Protein AF-A0A934VB62-F1 (afdb_monomer)

pLDDT: mean 89.15, std 12.36, range [44.12, 98.69]

Structure (mmCIF, N/CA/C/O backbone):
data_AF-A0A934VB62-F1
#
_entry.id   AF-A0A934VB62-F1
#
loop_
_atom_site.group_PDB
_atom_site.id
_atom_site.type_symbol
_atom_site.label_atom_id
_atom_site.label_alt_id
_atom_site.label_comp_id
_atom_site.label_asym_id
_atom_site.label_entity_id
_atom_site.label_seq_id
_atom_site.pdbx_PDB_ins_code
_atom_site.Cartn_x
_atom_site.Cartn_y
_atom_site.Cartn_z
_atom_site.occupancy
_atom_site.B_iso_or_equiv
_atom_site.auth_seq_id
_atom_site.auth_comp_id
_atom_site.auth_asym_id
_atom_site.auth_atom_id
_atom_site.pdbx_PDB_model_num
ATOM 1 N N . MET A 1 1 ? 1.082 -40.672 -45.161 1.00 52.94 1 MET A N 1
ATOM 2 C CA . MET A 1 1 ? 1.105 -41.421 -43.887 1.00 52.94 1 MET A CA 1
ATOM 3 C C . MET A 1 1 ? 1.053 -40.387 -42.766 1.00 52.94 1 MET A C 1
ATOM 5 O O . MET A 1 1 ? 2.071 -39.796 -42.442 1.00 52.94 1 MET A O 1
ATOM 9 N N . GLN A 1 2 ? -0.153 -40.033 -42.315 1.00 44.12 2 GLN A N 1
ATOM 10 C CA . GLN A 1 2 ? -0.399 -39.004 -41.295 1.00 44.12 2 GLN A CA 1
ATOM 11 C C . GLN A 1 2 ? -0.436 -39.685 -39.923 1.00 44.12 2 GLN A C 1
ATOM 13 O O . GLN A 1 2 ? -1.333 -40.479 -39.657 1.00 44.12 2 GLN A O 1
ATOM 18 N N . LEU A 1 3 ? 0.554 -39.402 -39.077 1.00 47.12 3 LEU A N 1
ATOM 19 C CA . LEU A 1 3 ? 0.586 -39.819 -37.676 1.00 47.12 3 LEU A CA 1
ATOM 20 C C . LEU A 1 3 ? -0.071 -38.722 -36.832 1.00 47.12 3 LEU A C 1
ATOM 22 O O . LEU A 1 3 ? 0.493 -37.645 -36.650 1.00 47.12 3 LEU A O 1
ATOM 26 N N . GLY A 1 4 ? -1.289 -38.992 -36.363 1.00 46.81 4 GLY A N 1
ATOM 27 C CA . GLY A 1 4 ? -1.996 -38.155 -35.399 1.00 46.81 4 GLY A CA 1
ATOM 28 C C . GLY A 1 4 ? -1.460 -38.396 -33.989 1.00 46.81 4 GLY A C 1
ATOM 29 O O . GLY A 1 4 ? -1.562 -39.504 -33.468 1.00 46.81 4 GLY A O 1
ATOM 30 N N . MET A 1 5 ? -0.895 -37.361 -33.371 1.00 54.41 5 MET A N 1
ATOM 31 C CA . MET A 1 5 ? -0.528 -37.357 -31.955 1.00 54.41 5 MET A CA 1
ATOM 32 C C . MET A 1 5 ? -1.741 -36.907 -31.136 1.00 54.41 5 MET A C 1
ATOM 34 O O . MET A 1 5 ? -2.110 -35.734 -31.144 1.00 54.41 5 MET A O 1
ATOM 38 N N . ALA A 1 6 ? -2.376 -37.854 -30.446 1.00 56.12 6 ALA A N 1
ATOM 39 C CA . ALA A 1 6 ? -3.410 -37.581 -29.459 1.00 56.12 6 ALA A CA 1
ATOM 40 C C . ALA A 1 6 ? -2.758 -37.042 -28.173 1.00 56.12 6 ALA A C 1
ATOM 42 O O . ALA A 1 6 ? -2.013 -37.752 -27.498 1.00 56.12 6 ALA A O 1
ATOM 43 N N . GLY A 1 7 ? -3.020 -35.775 -27.847 1.00 54.53 7 GLY A N 1
ATOM 44 C CA . GLY A 1 7 ? -2.577 -35.154 -26.602 1.00 54.53 7 GLY A CA 1
ATOM 45 C C . GLY A 1 7 ? -3.417 -35.634 -25.419 1.00 54.53 7 GLY A C 1
ATOM 46 O O . GLY A 1 7 ? -4.619 -35.384 -25.363 1.00 54.53 7 GLY A O 1
ATOM 47 N N . LEU A 1 8 ? -2.780 -36.309 -24.462 1.00 57.59 8 LEU A N 1
ATOM 48 C CA . LEU A 1 8 ? -3.368 -36.641 -23.166 1.00 57.59 8 LEU A CA 1
ATOM 49 C C . LEU A 1 8 ? -3.516 -35.358 -22.336 1.00 57.59 8 LEU A C 1
ATOM 51 O O . LEU A 1 8 ? -2.541 -34.831 -21.800 1.00 57.59 8 LEU A O 1
ATOM 55 N N . ALA A 1 9 ? -4.744 -34.852 -22.228 1.00 56.50 9 ALA A N 1
ATOM 56 C CA . ALA A 1 9 ? -5.093 -33.785 -21.299 1.00 56.50 9 ALA A CA 1
ATOM 57 C C . ALA A 1 9 ? -5.035 -34.327 -19.859 1.00 56.50 9 ALA A C 1
ATOM 59 O O . ALA A 1 9 ? -5.949 -35.004 -19.393 1.00 56.50 9 ALA A O 1
ATOM 60 N N . GLY A 1 10 ? -3.934 -34.064 -19.154 1.00 56.56 10 GLY A N 1
ATOM 61 C CA . GLY A 1 10 ? -3.808 -34.387 -17.736 1.00 56.56 10 GLY A CA 1
ATOM 62 C C . GLY A 1 10 ? -4.660 -33.444 -16.885 1.00 56.56 10 GLY A C 1
ATOM 63 O O . GLY A 1 10 ? -4.319 -32.272 -16.733 1.00 56.56 10 GLY A O 1
ATOM 64 N N . CYS A 1 11 ? -5.745 -33.950 -16.296 1.00 58.81 11 CYS A N 1
ATOM 65 C CA . CYS A 1 11 ? -6.481 -33.252 -15.243 1.00 58.81 11 CYS A CA 1
ATOM 66 C C . CYS A 1 11 ? -5.578 -33.080 -14.011 1.00 58.81 11 CYS A C 1
ATOM 68 O O . CYS A 1 11 ? -5.421 -34.000 -13.210 1.00 58.81 11 CYS A O 1
ATOM 70 N N . ARG A 1 12 ? -4.980 -31.896 -13.838 1.00 63.19 12 ARG A N 1
ATOM 71 C CA . ARG A 1 12 ? -4.352 -31.506 -12.569 1.00 63.19 12 ARG A CA 1
ATOM 72 C C . ARG A 1 12 ? -5.457 -31.190 -11.561 1.00 63.19 12 ARG A C 1
ATOM 74 O O . ARG A 1 12 ? -6.117 -30.162 -11.669 1.00 63.19 12 ARG A O 1
ATOM 81 N N . THR A 1 13 ? -5.666 -32.067 -10.584 1.00 62.97 13 THR A N 1
ATOM 82 C CA . THR A 1 13 ? -6.478 -31.766 -9.399 1.00 62.97 13 THR A CA 1
ATOM 83 C C . THR A 1 13 ? -5.826 -30.623 -8.626 1.00 62.97 13 THR A C 1
ATOM 85 O O . THR A 1 13 ? -4.696 -30.764 -8.157 1.00 62.97 13 THR A O 1
ATOM 88 N N . ALA A 1 14 ? -6.520 -29.490 -8.512 1.00 69.69 14 ALA A N 1
ATOM 89 C CA . ALA A 1 14 ? -6.071 -28.364 -7.703 1.00 69.69 14 ALA A CA 1
ATOM 90 C C . ALA A 1 14 ? -5.932 -28.811 -6.239 1.00 69.69 14 ALA A C 1
ATOM 92 O O . ALA A 1 14 ? -6.895 -29.275 -5.627 1.00 69.69 14 ALA A O 1
ATOM 93 N N . VAL A 1 15 ? -4.724 -28.703 -5.684 1.00 73.94 15 VAL A N 1
ATOM 94 C CA . VAL A 1 15 ? -4.480 -28.980 -4.266 1.00 73.94 15 VAL A CA 1
ATOM 95 C C . VAL A 1 15 ? -5.184 -27.893 -3.462 1.00 73.94 15 VAL A C 1
ATOM 97 O O . VAL A 1 15 ? -4.871 -26.712 -3.604 1.00 73.94 15 VAL A O 1
ATOM 100 N N . LYS A 1 16 ? -6.160 -28.280 -2.636 1.00 79.94 16 LYS A N 1
ATOM 101 C CA . LYS A 1 16 ? -6.853 -27.350 -1.741 1.00 79.94 16 LYS A CA 1
ATOM 102 C C . LYS A 1 16 ? -5.846 -26.843 -0.709 1.00 79.94 16 LYS A C 1
ATOM 104 O O . LYS A 1 16 ? -5.399 -27.609 0.141 1.00 79.94 16 LYS A O 1
ATOM 109 N N . GLN A 1 17 ? -5.465 -25.576 -0.812 1.00 85.12 17 GLN A N 1
ATOM 110 C CA . GLN A 1 17 ? -4.548 -24.951 0.133 1.00 85.12 17 GLN A CA 1
ATOM 111 C C . GLN A 1 17 ? -5.235 -24.830 1.500 1.00 85.12 17 GLN A C 1
ATOM 113 O O . GLN A 1 17 ? -6.353 -24.325 1.597 1.00 85.12 17 GLN A O 1
ATOM 118 N N . SER A 1 18 ? -4.591 -25.333 2.554 1.00 94.50 18 SER A N 1
ATOM 119 C CA . SER A 1 18 ? -5.099 -25.217 3.924 1.00 94.50 18 SER A CA 1
ATOM 120 C C . SER A 1 18 ? -5.055 -23.763 4.397 1.00 94.50 18 SER A C 1
ATOM 122 O O . SER A 1 18 ? -4.068 -23.059 4.164 1.00 94.50 18 SER A O 1
ATOM 124 N N . SER A 1 19 ? -6.089 -23.332 5.118 1.00 97.06 19 SER A N 1
ATOM 125 C CA . SER A 1 19 ? -6.222 -21.969 5.640 1.00 97.06 19 SER A CA 1
ATOM 126 C C . SER A 1 19 ? -6.522 -21.949 7.142 1.00 97.06 19 SER A C 1
ATOM 128 O O . SER A 1 19 ? -7.055 -22.914 7.689 1.00 97.06 19 SER A O 1
ATOM 130 N N . THR A 1 20 ? -6.197 -20.844 7.810 1.00 97.94 20 THR A N 1
ATOM 131 C CA . THR A 1 20 ? -6.516 -20.594 9.222 1.00 97.94 20 THR A CA 1
ATOM 132 C C . THR A 1 20 ? -7.000 -19.162 9.428 1.00 97.94 20 THR A C 1
ATOM 134 O O . THR A 1 20 ? -6.717 -18.290 8.611 1.00 97.94 20 THR A O 1
ATOM 137 N N . VAL A 1 21 ? -7.724 -18.913 10.518 1.00 98.38 21 VAL A N 1
ATOM 138 C CA . VAL A 1 21 ? -8.255 -17.588 10.859 1.00 98.38 21 VAL A CA 1
ATOM 139 C C . VAL A 1 21 ? -7.360 -16.925 11.901 1.00 98.38 21 VAL A C 1
ATOM 141 O O . VAL A 1 21 ? -7.193 -17.451 13.000 1.00 98.38 21 VAL A O 1
ATOM 144 N N . LEU A 1 22 ? -6.839 -15.745 11.578 1.00 98.31 22 LEU A N 1
ATOM 145 C CA . LEU A 1 22 ? -6.173 -14.849 12.521 1.00 98.31 22 LEU A CA 1
ATOM 146 C C . LEU A 1 22 ? -7.171 -13.815 13.048 1.00 98.31 22 LEU A C 1
ATOM 148 O O . LEU A 1 22 ? -8.084 -13.404 12.330 1.00 98.31 22 LEU A O 1
ATOM 152 N N . ARG A 1 23 ? -7.011 -13.400 14.309 1.00 98.06 23 ARG A N 1
ATOM 153 C CA . ARG A 1 23 ? -7.900 -12.441 14.983 1.00 98.06 23 ARG A CA 1
ATOM 154 C C . ARG A 1 23 ? -7.105 -11.314 15.617 1.00 98.06 23 ARG A C 1
ATOM 156 O O . ARG A 1 23 ? -6.172 -11.589 16.362 1.00 98.06 23 ARG A O 1
ATOM 163 N N . ALA A 1 24 ? -7.528 -10.079 15.384 1.00 96.56 24 ALA A N 1
ATOM 164 C CA . ALA A 1 24 ? -6.955 -8.882 15.986 1.00 96.56 24 ALA A CA 1
ATOM 165 C C . ALA A 1 24 ? -8.095 -8.051 16.583 1.00 96.56 24 ALA A C 1
ATOM 167 O O . ALA A 1 24 ? -8.832 -7.398 15.855 1.00 96.56 24 ALA A O 1
ATOM 168 N N . GLY A 1 25 ? -8.322 -8.151 17.894 1.00 94.81 25 GLY A N 1
ATOM 169 C CA . GLY A 1 25 ? -9.490 -7.539 18.535 1.00 94.81 25 GLY A CA 1
ATOM 170 C C . GLY A 1 25 ? -10.814 -7.964 17.866 1.00 94.81 25 GLY A C 1
ATOM 171 O O . GLY A 1 25 ? -11.087 -9.166 17.784 1.00 94.81 25 GLY A O 1
ATOM 172 N N . PRO A 1 26 ? -11.636 -7.017 17.372 1.00 95.69 26 PRO A N 1
ATOM 173 C CA . PRO A 1 26 ? -12.917 -7.314 16.735 1.00 95.69 26 PRO A CA 1
ATOM 174 C C . PRO A 1 26 ? -12.779 -7.723 15.253 1.00 95.69 26 PRO A C 1
ATOM 176 O O . PRO A 1 26 ? -13.789 -7.983 14.594 1.00 95.69 26 PRO A O 1
ATOM 179 N N . PHE A 1 27 ? -11.548 -7.794 14.737 1.00 97.56 27 PHE A N 1
ATOM 180 C CA . PHE A 1 27 ? -11.224 -8.089 13.345 1.00 97.56 27 PHE A CA 1
ATOM 181 C C . PHE A 1 27 ? -10.792 -9.546 13.159 1.00 97.56 27 PHE A C 1
ATOM 183 O O . PHE A 1 27 ? -10.189 -10.155 14.051 1.00 97.56 27 PHE A O 1
ATOM 190 N N . ALA A 1 28 ? -11.065 -10.113 11.985 1.00 98.31 28 ALA A N 1
ATOM 191 C CA . ALA A 1 28 ? -10.560 -11.430 11.605 1.00 98.31 28 ALA A CA 1
ATOM 192 C C . ALA A 1 28 ? -10.183 -11.496 10.121 1.00 98.31 28 ALA A C 1
ATOM 194 O O . ALA A 1 28 ? -10.762 -10.788 9.303 1.00 98.31 28 ALA A O 1
ATOM 195 N N . VAL A 1 29 ? -9.235 -12.369 9.782 1.00 98.56 29 VAL A N 1
ATOM 196 C CA . VAL A 1 29 ? -8.802 -12.634 8.403 1.00 98.56 29 VAL A CA 1
ATOM 197 C C . VAL A 1 29 ? -8.431 -14.103 8.242 1.00 98.56 29 VAL A C 1
ATOM 199 O O . VAL A 1 29 ? -7.839 -14.698 9.144 1.00 98.56 29 VAL A O 1
ATOM 202 N N . THR A 1 30 ? -8.774 -14.702 7.106 1.00 98.56 30 THR A N 1
ATOM 203 C CA . THR A 1 30 ? -8.355 -16.060 6.749 1.00 98.56 30 THR A CA 1
ATOM 204 C C . THR A 1 30 ? -7.076 -16.004 5.921 1.00 98.56 30 THR A C 1
ATOM 206 O O . THR A 1 30 ? -7.040 -15.375 4.869 1.00 98.56 30 THR A O 1
ATOM 209 N N . VAL A 1 31 ? -6.029 -16.689 6.375 1.00 98.25 31 VAL A N 1
ATOM 210 C CA . VAL A 1 31 ? -4.711 -16.726 5.723 1.00 98.25 31 VAL A CA 1
ATOM 211 C C . VAL A 1 31 ? -4.292 -18.166 5.412 1.00 98.25 31 VAL A C 1
ATOM 213 O O . VAL A 1 31 ? -4.756 -19.097 6.081 1.00 98.25 31 VAL A O 1
ATOM 216 N N . PRO A 1 32 ? -3.393 -18.394 4.438 1.00 97.62 32 PRO A N 1
ATOM 217 C CA . PRO A 1 32 ? -2.716 -19.677 4.278 1.00 97.62 32 PRO A CA 1
ATOM 218 C C . PRO A 1 32 ? -2.065 -20.153 5.581 1.00 97.62 32 PRO A C 1
ATOM 220 O O . PRO A 1 32 ? -1.427 -19.371 6.286 1.00 97.62 32 PRO A O 1
ATOM 223 N N . VAL A 1 33 ? -2.176 -21.450 5.888 1.00 97.06 33 VAL A N 1
ATOM 224 C CA . VAL A 1 33 ? -1.601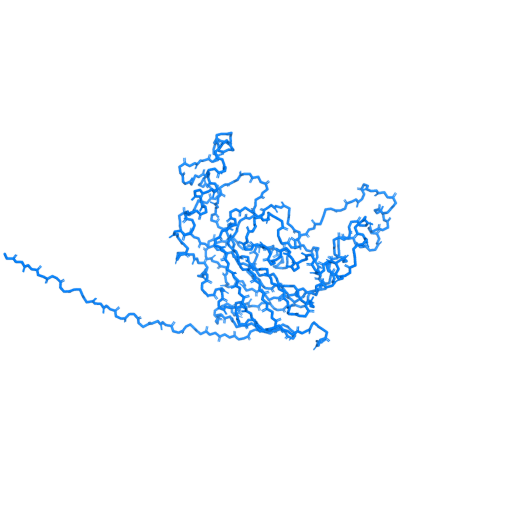 -22.022 7.123 1.00 97.06 33 VAL A CA 1
ATOM 225 C C . VAL A 1 33 ? -0.104 -21.736 7.241 1.00 97.06 33 VAL A C 1
ATOM 227 O O . VAL A 1 33 ? 0.361 -21.399 8.327 1.00 97.06 33 VAL A O 1
ATOM 230 N N . ASP A 1 34 ? 0.647 -21.795 6.142 1.00 96.00 34 ASP A N 1
ATOM 231 C CA . ASP A 1 34 ? 2.087 -21.522 6.172 1.00 96.00 34 ASP A CA 1
ATOM 232 C C . ASP A 1 34 ? 2.408 -20.063 6.543 1.00 96.00 34 ASP A C 1
ATOM 234 O O . ASP A 1 34 ? 3.422 -19.817 7.187 1.00 96.00 34 ASP A O 1
ATOM 238 N N . TRP A 1 35 ? 1.524 -19.107 6.233 1.00 96.62 35 TRP A N 1
ATOM 239 C CA . TRP A 1 35 ? 1.707 -17.695 6.601 1.00 96.62 35 TRP A CA 1
ATOM 240 C C . TRP A 1 35 ? 1.395 -17.417 8.072 1.00 96.62 35 TRP A C 1
ATOM 242 O O . TRP A 1 35 ? 1.928 -16.476 8.652 1.00 96.62 35 TRP A O 1
ATOM 252 N N . SER A 1 36 ? 0.546 -18.244 8.686 1.00 96.69 36 SER A N 1
ATOM 253 C CA . SER A 1 36 ? 0.131 -18.074 10.081 1.00 96.69 36 SER A CA 1
ATOM 254 C C . SER A 1 36 ? 1.164 -18.497 11.124 1.00 96.69 36 SER A C 1
ATOM 256 O O . SER A 1 36 ? 1.048 -18.075 12.271 1.00 96.69 36 SER A O 1
ATOM 258 N N . ARG A 1 37 ? 2.147 -19.331 10.755 1.00 94.06 37 ARG A N 1
ATOM 259 C CA . ARG A 1 37 ? 3.068 -19.963 11.720 1.00 94.06 37 ARG A CA 1
ATOM 260 C C . ARG A 1 37 ? 3.863 -18.945 12.532 1.00 94.06 37 ARG A C 1
ATOM 262 O O . ARG A 1 37 ? 4.003 -19.117 13.736 1.00 94.06 37 ARG A O 1
ATOM 269 N N . ASP A 1 38 ? 4.285 -17.875 11.866 1.00 92.94 38 ASP A N 1
ATOM 270 C CA . ASP A 1 38 ? 5.088 -16.798 12.446 1.00 92.94 38 ASP A CA 1
ATOM 271 C C . ASP A 1 38 ? 4.325 -15.464 12.446 1.00 92.94 38 ASP A C 1
ATOM 273 O O . ASP A 1 38 ? 4.929 -14.389 12.437 1.00 92.94 38 ASP A O 1
ATOM 277 N N . ALA A 1 39 ? 2.988 -15.518 12.386 1.00 95.56 39 ALA A N 1
ATOM 278 C CA . ALA A 1 39 ? 2.170 -14.317 12.352 1.00 95.56 39 ALA A CA 1
ATOM 279 C C . ALA A 1 39 ? 2.258 -13.558 13.681 1.00 95.56 39 ALA A C 1
ATOM 281 O O . ALA A 1 39 ? 2.146 -14.140 14.761 1.00 95.56 39 ALA A O 1
ATOM 282 N N . ILE A 1 40 ? 2.406 -12.237 13.597 1.00 95.19 40 ILE A N 1
ATOM 283 C CA . ILE A 1 40 ? 2.460 -11.349 14.762 1.00 95.19 40 ILE A CA 1
ATOM 284 C C . ILE A 1 40 ? 1.205 -10.492 14.752 1.00 95.19 40 ILE A C 1
ATOM 286 O O . ILE A 1 40 ? 0.922 -9.811 13.767 1.00 95.19 40 ILE A O 1
ATOM 290 N N . ILE A 1 41 ? 0.469 -10.509 15.860 1.00 95.81 41 ILE A N 1
ATOM 291 C CA . ILE A 1 41 ? -0.741 -9.711 16.034 1.00 95.81 41 ILE A CA 1
ATOM 292 C C . ILE A 1 41 ? -0.530 -8.762 17.205 1.00 95.81 41 ILE A C 1
ATOM 294 O O . ILE A 1 41 ? -0.231 -9.203 18.313 1.00 95.81 41 ILE A O 1
ATOM 298 N N . ALA A 1 42 ? -0.686 -7.463 16.963 1.00 94.75 42 ALA A N 1
ATOM 299 C CA . ALA A 1 42 ? -0.459 -6.440 17.977 1.00 94.75 42 ALA A CA 1
ATOM 300 C C . ALA A 1 42 ? -1.456 -5.286 17.847 1.00 94.75 42 ALA A C 1
ATOM 302 O O . ALA A 1 42 ? -1.838 -4.909 16.740 1.00 94.75 42 ALA A O 1
ATOM 303 N N . LYS A 1 43 ? -1.842 -4.701 18.985 1.00 95.00 43 LYS A N 1
ATOM 304 C CA . LYS A 1 43 ? -2.503 -3.394 19.040 1.00 95.00 43 LYS A CA 1
ATOM 305 C C . LYS A 1 43 ? -1.419 -2.342 19.231 1.00 95.00 43 LYS A C 1
ATOM 307 O O . LYS A 1 43 ? -0.700 -2.385 20.226 1.00 95.00 43 LYS A O 1
ATOM 312 N N . ILE A 1 44 ? -1.292 -1.436 18.277 1.00 94.25 44 ILE A N 1
ATOM 313 C CA . ILE A 1 44 ? -0.290 -0.378 18.266 1.00 94.25 44 ILE A CA 1
ATOM 314 C C . ILE A 1 44 ? -0.987 0.933 18.652 1.00 94.25 44 ILE A C 1
ATOM 316 O O . ILE A 1 44 ? -2.052 1.232 18.098 1.00 94.25 44 ILE A O 1
ATOM 320 N N . PRO A 1 45 ? -0.458 1.692 19.627 1.00 93.69 45 PRO A N 1
ATOM 321 C CA . PRO A 1 45 ? -1.021 2.987 19.985 1.00 93.69 45 PRO A CA 1
ATOM 322 C C . PRO A 1 45 ? -0.851 3.994 18.842 1.00 93.69 45 PRO A C 1
ATOM 324 O O . PRO A 1 45 ? -0.043 3.799 17.935 1.00 93.69 45 PRO A O 1
ATOM 327 N N . ILE A 1 46 ? -1.612 5.085 18.909 1.00 92.25 46 ILE A N 1
ATOM 328 C CA . ILE A 1 46 ? -1.398 6.242 18.042 1.00 92.25 46 ILE A CA 1
ATOM 329 C C . ILE A 1 46 ? 0.035 6.756 18.194 1.00 92.25 46 ILE A C 1
ATOM 331 O O . ILE A 1 46 ? 0.563 6.828 19.306 1.00 92.25 46 ILE A O 1
ATOM 335 N N . ASN A 1 47 ? 0.642 7.134 17.075 1.00 91.75 47 ASN A N 1
ATOM 336 C CA . ASN A 1 47 ? 1.958 7.751 17.048 1.00 91.75 47 ASN A CA 1
ATOM 337 C C . ASN A 1 47 ? 1.872 9.055 16.240 1.00 91.75 47 ASN A C 1
ATOM 339 O O . ASN A 1 47 ? 1.900 9.008 15.010 1.00 91.75 47 ASN A O 1
ATOM 343 N N . PR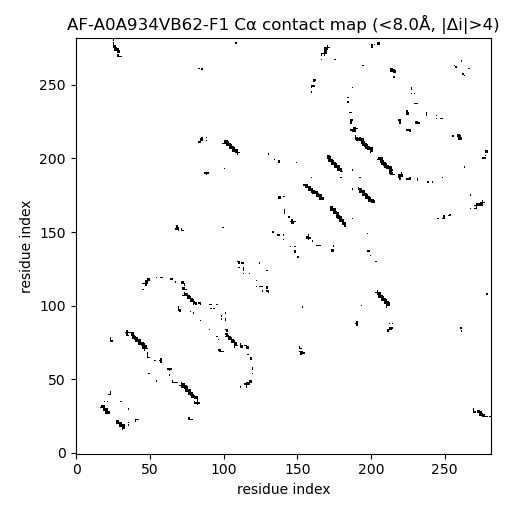O A 1 48 ? 1.654 10.209 16.893 1.00 89.88 48 PRO A N 1
ATOM 344 C CA . PRO A 1 48 ? 1.504 11.486 16.203 1.00 89.88 48 PRO A CA 1
ATOM 345 C C . PRO A 1 48 ? 2.846 12.043 15.709 1.00 89.88 48 PRO A C 1
ATOM 347 O O . PRO A 1 48 ? 3.899 11.724 16.258 1.00 89.88 48 PRO A O 1
ATOM 350 N N . LEU A 1 49 ? 2.801 12.916 14.696 1.00 88.25 49 LEU A N 1
ATOM 351 C CA . LEU A 1 49 ? 3.975 13.627 14.173 1.00 88.25 49 LEU A CA 1
ATOM 352 C C . LEU A 1 49 ? 4.713 14.426 15.255 1.00 88.25 49 LEU A C 1
ATOM 354 O O . LEU A 1 49 ? 5.938 14.376 15.356 1.00 88.25 49 LEU A O 1
ATOM 358 N N . HIS A 1 50 ? 3.958 15.153 16.074 1.00 85.00 50 HIS A N 1
ATOM 359 C CA . HIS A 1 50 ? 4.492 15.933 17.178 1.00 85.00 50 HIS A CA 1
ATOM 360 C C . HIS A 1 50 ? 4.059 15.321 18.511 1.00 85.00 50 HIS A C 1
ATOM 362 O O . HIS A 1 50 ? 2.879 15.042 18.730 1.00 85.00 50 HIS A O 1
ATOM 368 N N . THR A 1 51 ? 5.005 15.172 19.443 1.00 84.69 51 THR A N 1
ATOM 369 C CA . THR A 1 51 ? 4.649 15.078 20.866 1.00 84.69 51 THR A CA 1
ATOM 370 C C . THR A 1 51 ? 4.055 16.417 21.324 1.00 84.69 51 THR A C 1
ATOM 372 O O . THR A 1 51 ? 4.303 17.435 20.670 1.00 84.69 51 THR A O 1
ATOM 375 N N . PRO A 1 52 ? 3.320 16.478 22.451 1.00 84.06 52 PRO A N 1
ATOM 376 C CA . PRO A 1 52 ? 2.816 17.747 22.982 1.00 84.06 52 PRO A CA 1
ATOM 377 C C . PRO A 1 52 ? 3.906 18.821 23.156 1.00 84.06 52 PRO A C 1
ATOM 379 O O . PRO A 1 52 ? 3.669 20.003 22.917 1.00 84.06 52 PRO A O 1
ATOM 382 N N . GLU A 1 53 ? 5.119 18.415 23.529 1.00 85.81 53 GLU A N 1
ATOM 383 C CA . GLU A 1 53 ? 6.270 19.304 23.699 1.00 85.81 53 GLU A CA 1
ATOM 384 C C . GLU A 1 53 ? 6.799 19.808 22.351 1.00 85.81 53 GLU A C 1
ATOM 386 O O . GLU A 1 53 ? 6.980 21.013 22.174 1.00 85.81 53 GLU A O 1
ATOM 391 N N . ASN A 1 54 ? 6.999 18.906 21.382 1.00 86.44 54 ASN A N 1
ATOM 392 C CA . ASN A 1 54 ? 7.444 19.272 20.033 1.00 86.44 54 ASN A CA 1
ATOM 393 C C . ASN A 1 54 ? 6.409 20.137 19.309 1.00 86.44 54 ASN A C 1
ATOM 395 O O . ASN A 1 54 ? 6.773 20.988 18.501 1.00 86.44 54 ASN A O 1
ATOM 399 N N . TRP A 1 55 ? 5.128 19.925 19.605 1.00 85.62 55 TRP A N 1
ATOM 400 C CA . TRP A 1 55 ? 4.030 20.715 19.074 1.00 85.62 55 TRP A CA 1
ATOM 401 C C . TRP A 1 55 ? 4.129 22.169 19.538 1.00 85.62 55 TRP A C 1
ATOM 403 O O . TRP A 1 55 ? 4.120 23.091 18.724 1.00 85.62 55 TRP A O 1
ATOM 413 N N . LYS A 1 56 ? 4.347 22.380 20.840 1.00 85.31 56 LYS A N 1
ATOM 414 C CA . LYS A 1 56 ? 4.563 23.717 21.398 1.00 85.31 56 LYS A CA 1
ATOM 415 C C . LYS A 1 56 ? 5.788 24.411 20.788 1.00 85.31 56 LYS A C 1
ATOM 417 O O . LYS A 1 56 ? 5.706 25.585 20.440 1.00 85.31 56 LYS A O 1
ATOM 422 N N . LEU A 1 57 ? 6.901 23.690 20.622 1.00 87.50 57 LEU A N 1
ATOM 423 C CA . LEU A 1 57 ? 8.105 24.240 19.983 1.00 87.50 57 LEU A CA 1
ATOM 424 C C . LEU A 1 57 ? 7.835 24.680 18.540 1.00 87.50 57 LEU A C 1
ATOM 426 O O . LEU A 1 57 ? 8.266 25.761 18.147 1.00 87.50 57 LEU A O 1
ATOM 430 N N . TYR A 1 58 ? 7.093 23.880 17.771 1.00 86.12 58 TYR A N 1
ATOM 431 C CA . TYR A 1 58 ? 6.693 24.242 16.413 1.00 86.12 58 TYR A CA 1
ATOM 432 C C . TYR A 1 58 ? 5.824 25.506 16.377 1.00 86.12 58 TYR A C 1
ATOM 434 O O . TYR A 1 58 ? 6.071 26.393 15.562 1.00 86.12 58 TYR A O 1
ATOM 442 N N . GLN A 1 59 ? 4.843 25.624 17.280 1.00 84.31 59 GLN A N 1
ATOM 443 C CA . GLN A 1 59 ? 3.981 26.811 17.369 1.00 84.31 59 GLN A CA 1
ATOM 444 C C . GLN A 1 59 ? 4.771 28.094 17.666 1.00 84.31 59 GLN A C 1
ATOM 446 O O . GLN A 1 59 ? 4.384 29.177 17.232 1.00 84.31 59 GLN A O 1
ATOM 451 N N . GLU A 1 60 ? 5.870 27.981 18.412 1.00 89.94 60 GLU A N 1
ATOM 452 C CA . GLU A 1 60 ? 6.753 29.102 18.739 1.00 89.94 60 GLU A CA 1
ATOM 453 C C . GLU A 1 60 ? 7.770 29.394 17.618 1.00 89.94 60 GLU A C 1
ATOM 455 O O . GLU A 1 60 ? 8.176 30.545 17.443 1.00 89.94 60 GLU A O 1
ATOM 460 N N . ASN A 1 61 ? 8.184 28.377 16.852 1.00 88.06 61 ASN A N 1
ATOM 461 C CA . ASN A 1 61 ? 9.125 28.507 15.741 1.00 88.06 61 ASN A CA 1
ATOM 462 C C . ASN A 1 61 ? 8.948 27.388 14.695 1.00 88.06 61 ASN A C 1
ATOM 464 O O . ASN A 1 61 ? 9.286 26.226 14.929 1.00 88.06 61 ASN A O 1
ATOM 468 N N . GLU A 1 62 ? 8.540 27.770 13.482 1.00 86.38 62 GLU A N 1
ATOM 469 C CA . GLU A 1 62 ? 8.307 26.846 12.362 1.00 86.38 62 GLU A CA 1
ATOM 470 C C . GLU A 1 62 ? 9.558 26.064 11.920 1.00 86.38 62 GLU A C 1
ATOM 472 O O . GLU A 1 62 ? 9.441 25.049 11.240 1.00 86.38 62 GLU A O 1
ATOM 477 N N . GLN A 1 63 ? 10.767 26.475 12.323 1.00 87.75 63 GLN A N 1
ATOM 478 C CA . GLN A 1 63 ? 11.995 25.710 12.068 1.00 87.75 63 GLN A CA 1
ATOM 479 C C . GLN A 1 63 ? 12.015 24.343 12.770 1.00 87.75 63 GLN A C 1
ATOM 481 O O . GLN A 1 63 ? 12.809 23.485 12.389 1.00 87.75 63 GLN A O 1
ATOM 486 N N . TYR A 1 64 ? 11.146 24.117 13.762 1.00 83.75 64 TYR A N 1
ATOM 487 C CA . TYR A 1 64 ? 10.944 22.810 14.396 1.00 83.75 64 TYR A CA 1
ATOM 488 C C . TYR A 1 64 ? 9.931 21.924 13.651 1.00 83.75 64 TYR A C 1
ATOM 490 O O . TYR A 1 64 ? 9.452 20.936 14.210 1.00 83.75 64 TYR A O 1
ATOM 498 N N . ALA A 1 65 ? 9.587 22.261 12.402 1.00 83.88 65 ALA A N 1
ATOM 499 C CA . ALA A 1 65 ? 8.777 21.407 11.543 1.00 83.88 65 ALA A CA 1
ATOM 500 C C . ALA A 1 65 ? 9.409 20.015 11.427 1.00 83.88 65 ALA A C 1
ATOM 502 O O . ALA A 1 65 ? 10.563 19.869 11.016 1.00 83.88 65 ALA A O 1
ATOM 503 N N . LEU A 1 66 ? 8.636 18.990 11.780 1.00 82.88 66 LEU A N 1
ATOM 504 C CA . LEU A 1 66 ? 9.048 17.605 11.618 1.00 82.88 66 LEU A CA 1
ATOM 505 C C . LEU A 1 66 ? 8.491 17.071 10.306 1.00 82.88 66 LEU A C 1
ATOM 507 O O . LEU A 1 66 ? 7.335 17.302 9.955 1.00 82.88 66 LEU A O 1
ATOM 511 N N . LYS A 1 67 ? 9.324 16.324 9.586 1.00 83.38 67 LYS A N 1
ATOM 512 C CA . LYS A 1 67 ? 8.861 15.515 8.465 1.00 83.38 67 LYS A CA 1
ATOM 513 C C . LYS A 1 67 ? 8.222 14.249 9.040 1.00 83.38 67 LYS A C 1
ATOM 515 O O . LYS A 1 67 ? 8.886 13.579 9.835 1.00 83.38 67 LYS A O 1
ATOM 520 N N . PRO A 1 68 ? 6.972 13.911 8.685 1.00 84.94 68 PRO A N 1
ATOM 521 C CA . PRO A 1 68 ? 6.382 12.659 9.133 1.00 84.94 68 PRO A CA 1
ATOM 522 C C . PRO A 1 68 ? 7.201 11.459 8.675 1.00 84.94 68 PRO A C 1
ATOM 524 O O . PRO A 1 68 ? 7.852 11.480 7.636 1.00 84.94 68 PRO A O 1
ATOM 527 N N . GLY A 1 69 ? 7.199 10.417 9.498 1.00 86.00 69 GLY A N 1
ATOM 528 C CA . GLY A 1 69 ? 7.683 9.094 9.129 1.00 86.00 69 GLY A CA 1
ATOM 529 C C . GLY A 1 69 ? 6.506 8.168 8.843 1.00 86.00 69 GLY A C 1
ATOM 530 O O . GLY A 1 69 ? 5.367 8.473 9.194 1.00 86.00 69 GLY A O 1
ATOM 531 N N . TYR A 1 70 ? 6.778 6.995 8.273 1.00 86.38 70 TYR A N 1
ATOM 532 C CA . TYR A 1 70 ? 5.744 5.971 8.078 1.00 86.38 70 TYR A CA 1
ATOM 533 C C . TYR A 1 70 ? 5.090 5.523 9.396 1.00 86.38 70 TYR A C 1
ATOM 535 O O . TYR A 1 70 ? 3.918 5.145 9.442 1.00 86.38 70 TYR A O 1
ATOM 543 N N . SER A 1 71 ? 5.832 5.620 10.499 1.00 88.06 71 SER A N 1
ATOM 544 C CA . SER A 1 71 ? 5.327 5.323 11.831 1.00 88.06 71 SER A CA 1
ATOM 545 C C . SER A 1 71 ? 4.303 6.347 12.338 1.00 88.06 71 SER A C 1
ATOM 547 O O . SER A 1 71 ? 3.599 6.021 13.293 1.00 88.06 71 SER A O 1
ATOM 549 N N . CYS A 1 72 ? 4.181 7.539 11.730 1.00 89.81 72 CYS A N 1
ATOM 550 C CA . CYS A 1 72 ? 3.218 8.577 12.111 1.00 89.81 72 CYS A CA 1
ATOM 551 C C . CYS A 1 72 ? 1.802 8.217 11.634 1.00 89.81 72 CYS A C 1
ATOM 553 O O . CYS A 1 72 ? 1.401 8.554 10.519 1.00 89.81 72 CYS A O 1
ATOM 555 N N . ARG A 1 73 ? 1.039 7.501 12.464 1.00 91.56 73 ARG A N 1
ATOM 556 C CA . ARG A 1 73 ? -0.252 6.910 12.073 1.00 91.56 73 ARG A CA 1
ATOM 557 C C . ARG A 1 73 ? -1.201 6.715 13.258 1.00 91.56 73 ARG A C 1
ATOM 559 O O . ARG A 1 73 ? -0.754 6.746 14.412 1.00 91.56 73 ARG A O 1
ATOM 566 N N . PRO A 1 74 ? -2.500 6.488 12.986 1.00 93.56 74 PRO A N 1
ATOM 567 C CA . PRO A 1 74 ? -3.493 6.230 14.020 1.00 93.56 74 PRO A CA 1
ATOM 568 C C . PRO A 1 74 ? -3.165 5.025 14.891 1.00 93.56 74 PRO A C 1
ATOM 570 O O . PRO A 1 74 ? -2.385 4.147 14.505 1.00 93.56 74 PRO A O 1
ATOM 573 N N . GLY A 1 75 ? -3.857 4.922 16.024 1.00 94.25 75 GLY A N 1
ATOM 574 C CA . GLY A 1 75 ? -3.957 3.658 16.731 1.00 94.25 75 GLY A CA 1
ATOM 575 C C . GLY A 1 75 ? -4.520 2.590 15.794 1.00 94.25 75 GLY A C 1
ATOM 576 O O . GLY A 1 75 ? -5.488 2.822 15.066 1.00 94.25 75 GLY A O 1
ATOM 577 N N . HIS A 1 76 ? -3.888 1.420 15.767 1.00 96.00 76 HIS A N 1
ATOM 578 C CA . HIS A 1 76 ? -4.230 0.378 14.804 1.00 96.00 76 HIS A CA 1
ATOM 579 C C . HIS A 1 76 ? -4.002 -1.025 15.353 1.00 96.00 76 HIS A C 1
ATOM 581 O O . HIS A 1 76 ? -3.220 -1.253 16.274 1.00 96.00 76 HIS A O 1
ATOM 587 N N . TRP A 1 77 ? -4.690 -1.990 14.758 1.00 96.69 77 TRP A N 1
ATOM 588 C CA . TRP A 1 77 ? -4.302 -3.389 14.858 1.00 96.69 77 TRP A CA 1
ATOM 589 C C . TRP A 1 77 ? -3.390 -3.742 13.693 1.00 96.69 77 TRP A C 1
ATOM 591 O O . TRP A 1 77 ? -3.697 -3.426 12.546 1.00 96.69 77 TRP A O 1
ATOM 601 N N . ALA A 1 78 ? -2.286 -4.418 13.989 1.00 95.75 78 ALA A N 1
ATOM 602 C CA . ALA A 1 78 ? -1.354 -4.934 13.002 1.00 95.75 78 ALA A CA 1
ATOM 603 C C . ALA A 1 78 ? -1.416 -6.463 12.986 1.00 95.75 78 ALA A C 1
ATOM 605 O O . ALA A 1 78 ? -1.252 -7.102 14.028 1.00 95.75 78 ALA A O 1
ATOM 606 N N . ILE A 1 79 ? -1.623 -7.039 11.803 1.00 96.62 79 ILE A N 1
ATOM 607 C CA . ILE A 1 79 ? -1.449 -8.465 11.513 1.00 96.62 79 ILE A CA 1
ATOM 608 C C . ILE A 1 79 ? -0.271 -8.574 10.551 1.00 96.62 79 ILE A C 1
ATOM 610 O O . ILE A 1 79 ? -0.393 -8.245 9.374 1.00 96.62 79 ILE A O 1
ATOM 614 N N . ARG A 1 80 ? 0.878 -9.017 11.052 1.00 95.75 80 ARG A N 1
ATOM 615 C CA . ARG A 1 80 ? 2.118 -9.134 10.278 1.00 95.75 80 ARG A CA 1
ATOM 616 C C . ARG A 1 80 ? 2.348 -10.587 9.907 1.00 95.75 80 ARG A C 1
ATOM 618 O O . ARG A 1 80 ? 2.175 -11.471 10.746 1.00 95.75 80 ARG A O 1
ATOM 625 N N . LEU A 1 81 ? 2.751 -10.826 8.664 1.00 95.75 81 LEU A N 1
ATOM 626 C CA . LEU A 1 81 ? 2.842 -12.153 8.057 1.00 95.75 81 LEU A CA 1
ATOM 627 C C . LEU A 1 81 ? 4.243 -12.386 7.465 1.00 95.75 81 LEU A C 1
ATOM 629 O O . LEU A 1 81 ? 4.372 -12.479 6.246 1.00 95.75 81 LEU A O 1
ATOM 633 N N . PRO A 1 82 ? 5.311 -12.504 8.281 1.00 94.00 82 PRO A N 1
ATOM 634 C CA . PRO A 1 82 ? 6.683 -12.634 7.774 1.00 94.00 82 PRO A CA 1
ATOM 635 C C . PRO A 1 82 ? 6.875 -13.778 6.769 1.00 94.00 82 PRO A C 1
ATOM 637 O O . PRO A 1 82 ? 7.634 -13.644 5.815 1.00 94.00 82 PRO A O 1
ATOM 640 N N . ALA A 1 83 ? 6.149 -14.884 6.948 1.00 94.00 83 ALA A N 1
ATOM 641 C CA . ALA A 1 83 ? 6.188 -16.044 6.059 1.00 94.00 83 ALA A CA 1
ATOM 642 C C . ALA A 1 83 ? 5.508 -15.821 4.687 1.00 94.00 83 ALA A C 1
ATOM 644 O O . ALA A 1 83 ? 5.593 -16.688 3.819 1.00 94.00 83 ALA A O 1
ATOM 645 N N . ALA A 1 84 ? 4.846 -14.678 4.471 1.00 94.69 84 ALA A N 1
ATOM 646 C CA . ALA A 1 84 ? 4.316 -14.277 3.166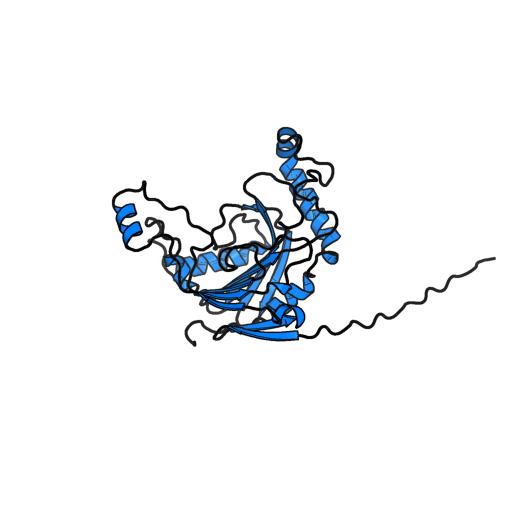 1.00 94.69 84 ALA A CA 1
ATOM 647 C C . ALA A 1 84 ? 5.357 -13.559 2.285 1.00 94.69 84 ALA A C 1
ATOM 649 O O . ALA A 1 84 ? 5.079 -13.298 1.115 1.00 94.69 84 ALA A O 1
ATOM 650 N N . LEU A 1 85 ? 6.544 -13.247 2.822 1.00 93.31 85 LEU A N 1
ATOM 651 C CA . LEU A 1 85 ? 7.627 -12.622 2.068 1.00 93.31 85 LEU A CA 1
ATOM 652 C C . LEU A 1 85 ? 8.135 -13.586 0.972 1.00 93.31 85 LEU A C 1
ATOM 654 O O . LEU A 1 85 ? 8.534 -14.710 1.297 1.00 93.31 85 LEU A O 1
ATOM 658 N N . PRO A 1 86 ? 8.144 -13.191 -0.317 1.00 91.31 86 PRO A N 1
ATOM 659 C CA . PRO A 1 86 ? 8.712 -14.027 -1.364 1.00 91.31 86 PRO A CA 1
ATOM 660 C C . PRO A 1 86 ? 10.210 -14.267 -1.133 1.00 91.31 86 PRO A C 1
ATOM 662 O O . PRO A 1 86 ? 10.943 -13.385 -0.682 1.00 91.31 86 PRO A O 1
ATOM 665 N N . GLY A 1 87 ? 10.690 -15.460 -1.494 1.00 87.75 87 GLY A N 1
ATOM 666 C CA . GLY A 1 87 ? 12.120 -15.763 -1.449 1.00 87.75 87 GLY A CA 1
ATOM 667 C C . GLY A 1 87 ? 12.927 -14.788 -2.314 1.00 87.75 87 GLY A C 1
ATOM 668 O O . GLY A 1 87 ? 12.535 -14.487 -3.439 1.00 87.75 87 GLY A O 1
ATOM 669 N N . GLY A 1 88 ? 14.054 -14.304 -1.788 1.00 81.56 88 GLY A N 1
ATOM 670 C CA . GLY A 1 88 ? 14.924 -13.342 -2.474 1.00 81.56 88 GLY A CA 1
ATOM 671 C C . GLY A 1 88 ? 14.559 -11.871 -2.256 1.00 81.56 88 GLY A C 1
ATOM 672 O O . GLY A 1 88 ? 15.345 -11.011 -2.640 1.00 81.56 88 GLY A O 1
ATOM 673 N N . VAL A 1 89 ? 13.431 -11.568 -1.606 1.00 79.81 89 VAL A N 1
ATOM 674 C CA . VAL A 1 89 ? 13.147 -10.208 -1.129 1.00 79.81 89 VAL A CA 1
ATOM 675 C C . VAL A 1 89 ? 13.857 -10.003 0.217 1.00 79.81 89 VAL A C 1
ATOM 677 O O . VAL A 1 89 ? 13.673 -10.827 1.120 1.00 79.81 89 VAL A O 1
ATOM 680 N N . PRO A 1 90 ? 14.689 -8.954 0.377 1.00 75.88 90 PRO A N 1
ATOM 681 C CA . PRO A 1 90 ? 15.314 -8.645 1.657 1.00 75.88 90 PRO A CA 1
ATOM 682 C C . PRO A 1 90 ? 14.259 -8.457 2.748 1.00 75.88 90 PRO A C 1
ATOM 684 O O . PRO A 1 90 ? 13.251 -7.786 2.547 1.00 75.88 90 PRO A O 1
ATOM 687 N N . ARG A 1 91 ? 14.497 -9.042 3.922 1.00 75.75 91 ARG A N 1
ATOM 688 C CA . ARG A 1 91 ? 13.693 -8.762 5.113 1.00 75.75 91 ARG A CA 1
ATOM 689 C C . ARG A 1 91 ? 14.292 -7.537 5.793 1.00 75.75 91 ARG A C 1
ATOM 691 O O . ARG A 1 91 ? 15.466 -7.594 6.162 1.00 75.75 91 ARG A O 1
ATOM 698 N N . SER A 1 92 ? 13.517 -6.467 5.979 1.00 67.56 92 SER A N 1
ATOM 699 C CA . SER A 1 92 ? 13.959 -5.392 6.868 1.00 67.56 92 SER A CA 1
ATOM 700 C C . SER A 1 92 ? 14.185 -5.973 8.266 1.00 67.56 92 SER A C 1
ATOM 702 O O . SER A 1 92 ? 13.357 -6.730 8.782 1.00 67.56 92 SER A O 1
ATOM 704 N N . GLY A 1 93 ? 15.355 -5.695 8.841 1.00 57.28 93 GLY A N 1
ATOM 705 C CA . GLY A 1 93 ? 15.681 -6.071 10.218 1.00 57.28 93 GLY A CA 1
ATOM 706 C C . GLY A 1 93 ? 15.041 -5.144 11.253 1.00 57.28 93 GLY A C 1
ATOM 707 O O . GLY A 1 93 ? 15.131 -5.427 12.446 1.00 57.28 93 GLY A O 1
ATOM 708 N N . GLU A 1 94 ? 14.431 -4.046 10.805 1.00 57.44 94 GLU A N 1
ATOM 709 C CA . GLU A 1 94 ? 13.718 -3.101 11.657 1.00 57.44 94 GLU A CA 1
ATOM 710 C C . GLU A 1 94 ? 12.433 -3.734 12.202 1.00 57.44 94 GLU A C 1
ATOM 712 O O . GLU A 1 94 ? 11.929 -4.725 11.662 1.00 57.44 94 GLU A O 1
ATOM 717 N N . ASP A 1 95 ? 11.928 -3.189 13.314 1.00 65.12 95 ASP A N 1
ATOM 718 C CA . ASP A 1 95 ? 10.635 -3.589 13.865 1.00 65.12 95 ASP A CA 1
ATOM 719 C C . ASP A 1 95 ? 9.623 -3.595 12.711 1.00 65.12 95 ASP A C 1
ATOM 721 O O . ASP A 1 95 ? 9.427 -2.557 12.075 1.00 65.12 95 ASP A O 1
ATOM 725 N N . PRO A 1 96 ? 8.981 -4.734 12.395 1.00 56.81 96 PRO A N 1
ATOM 726 C CA . PRO A 1 96 ? 8.072 -4.821 11.261 1.00 56.81 96 PRO A CA 1
ATOM 727 C C . PRO A 1 96 ? 6.833 -3.922 11.431 1.00 56.81 96 PRO A C 1
ATOM 729 O O . PRO A 1 96 ? 5.924 -3.959 10.607 1.00 56.81 96 PRO A O 1
ATOM 732 N N . GLY A 1 97 ? 6.737 -3.139 12.510 1.00 64.81 97 GLY A N 1
ATOM 733 C CA . GLY A 1 97 ? 5.887 -1.960 12.561 1.00 64.81 97 GLY A CA 1
ATOM 734 C C . GLY A 1 97 ? 6.299 -0.832 11.619 1.00 64.81 97 GLY A C 1
ATOM 735 O O . GLY A 1 97 ? 5.406 -0.246 11.010 1.00 64.81 97 GLY A O 1
ATOM 736 N N . ASP A 1 98 ? 7.580 -0.524 11.469 1.00 79.81 98 ASP A N 1
ATOM 737 C CA . ASP A 1 98 ? 8.034 0.699 10.789 1.00 79.81 98 ASP A CA 1
ATOM 738 C C . ASP A 1 98 ? 8.428 0.487 9.326 1.00 79.81 98 ASP A C 1
ATOM 740 O O . ASP A 1 98 ? 8.620 1.455 8.595 1.00 79.81 98 ASP A O 1
ATOM 744 N N . ASP A 1 99 ? 8.448 -0.763 8.868 1.00 86.25 99 ASP A N 1
ATOM 745 C CA . ASP A 1 99 ? 8.656 -1.099 7.466 1.00 86.25 99 ASP A CA 1
ATOM 746 C C . ASP A 1 99 ? 7.328 -0.999 6.677 1.00 86.25 99 ASP A C 1
ATOM 748 O O . ASP A 1 99 ? 6.440 -1.843 6.864 1.00 86.25 99 ASP A O 1
ATOM 752 N N . PRO A 1 100 ? 7.159 -0.010 5.772 1.00 84.06 100 PRO A N 1
ATOM 753 C CA . PRO A 1 100 ? 5.962 0.110 4.936 1.00 84.06 100 PRO A CA 1
ATOM 754 C C . PRO A 1 100 ? 5.799 -1.023 3.936 1.00 84.06 100 PRO A C 1
ATOM 756 O O . PRO A 1 100 ? 4.691 -1.269 3.457 1.00 84.06 100 PRO A O 1
ATOM 759 N N . THR A 1 101 ? 6.892 -1.718 3.638 1.00 86.19 101 THR A N 1
ATOM 760 C CA . THR A 1 101 ? 6.953 -2.777 2.640 1.00 86.19 101 THR A CA 1
ATOM 761 C C . THR A 1 101 ? 6.739 -4.159 3.238 1.00 86.19 101 THR A C 1
ATOM 763 O O . THR A 1 101 ? 6.451 -5.092 2.498 1.00 86.19 101 THR A O 1
ATOM 766 N N . ALA A 1 102 ? 6.798 -4.319 4.563 1.00 91.25 102 ALA A N 1
ATOM 767 C CA . ALA A 1 102 ? 6.610 -5.617 5.199 1.00 91.25 102 ALA A CA 1
ATOM 768 C C . ALA A 1 102 ? 5.228 -6.229 4.880 1.00 91.25 102 ALA A C 1
ATOM 770 O O . ALA A 1 102 ? 4.237 -5.500 4.798 1.00 91.25 102 ALA A O 1
ATOM 771 N N . PRO A 1 103 ? 5.123 -7.569 4.752 1.00 95.12 103 PRO A N 1
ATOM 772 C CA . PRO A 1 103 ? 3.846 -8.251 4.559 1.00 95.12 103 PRO A CA 1
ATOM 773 C C . PRO A 1 103 ? 2.937 -8.061 5.780 1.00 95.12 103 PRO A C 1
ATOM 775 O O . PRO A 1 103 ? 3.134 -8.698 6.823 1.00 95.12 103 PRO A O 1
ATOM 778 N N . GLN A 1 104 ? 1.942 -7.183 5.666 1.00 96.06 104 GLN A N 1
ATOM 779 C CA . GLN A 1 104 ? 1.105 -6.775 6.793 1.00 96.06 104 GLN A CA 1
ATOM 780 C C . GLN A 1 104 ? -0.296 -6.321 6.384 1.00 96.06 104 GLN A C 1
ATOM 782 O O . GLN A 1 104 ? -0.524 -5.844 5.275 1.00 96.06 104 GLN A O 1
ATOM 787 N N . ILE A 1 105 ? -1.224 -6.434 7.334 1.00 97.38 105 ILE A N 1
ATOM 788 C CA . ILE A 1 105 ? -2.555 -5.827 7.302 1.00 97.38 105 ILE A CA 1
ATOM 789 C C . ILE A 1 105 ? -2.658 -4.911 8.520 1.00 97.38 105 ILE A C 1
ATOM 791 O O . ILE A 1 105 ? -2.553 -5.368 9.661 1.00 97.38 105 ILE A O 1
ATOM 795 N N . LEU A 1 106 ? -2.858 -3.623 8.270 1.00 96.56 106 LEU A N 1
ATOM 796 C CA . LEU A 1 106 ? -3.038 -2.580 9.267 1.00 96.56 106 LEU A CA 1
ATOM 797 C C . LEU A 1 106 ? -4.491 -2.119 9.241 1.00 96.56 106 LEU A C 1
ATOM 799 O O . LEU A 1 106 ? -5.007 -1.738 8.192 1.00 96.56 106 LEU A O 1
ATOM 803 N N . ILE A 1 107 ? -5.146 -2.159 10.395 1.00 97.12 107 ILE A N 1
ATOM 804 C CA . ILE A 1 107 ? -6.529 -1.715 10.573 1.00 97.12 107 ILE A CA 1
ATOM 805 C C . ILE A 1 107 ? -6.484 -0.528 11.526 1.00 97.12 107 ILE A C 1
ATOM 807 O O . ILE A 1 107 ? -6.332 -0.715 12.732 1.00 97.12 107 ILE A O 1
ATOM 811 N N . HIS A 1 108 ? -6.546 0.677 10.972 1.00 96.38 108 HIS A N 1
ATOM 812 C CA . HIS A 1 108 ? -6.442 1.948 11.679 1.00 96.38 108 HIS A CA 1
ATOM 813 C C . HIS A 1 108 ? -7.800 2.422 12.168 1.00 96.38 108 HIS A C 1
ATOM 815 O O . HIS A 1 108 ? -8.800 2.287 11.459 1.00 96.38 108 HIS A O 1
ATOM 821 N N . LYS A 1 109 ? -7.814 3.067 13.332 1.00 95.81 109 LYS A N 1
ATOM 822 C CA . LYS A 1 109 ? -8.945 3.880 13.760 1.00 95.81 109 LYS A CA 1
ATOM 823 C C . LYS A 1 109 ? -8.998 5.149 12.910 1.00 95.81 109 LYS A C 1
ATOM 825 O O . LYS A 1 109 ? -8.101 5.986 12.975 1.00 95.81 109 LYS A O 1
ATOM 830 N N . ALA A 1 110 ? -10.005 5.270 12.055 1.00 93.62 110 ALA A N 1
ATOM 831 C CA . ALA A 1 110 ? -9.940 6.233 10.960 1.00 93.62 110 ALA A CA 1
ATOM 832 C C . ALA A 1 110 ? -10.046 7.701 11.425 1.00 93.62 110 ALA A C 1
ATOM 834 O O . ALA A 1 110 ? -9.419 8.581 10.837 1.00 93.62 110 ALA A O 1
ATOM 835 N N . ASP A 1 111 ? -10.793 7.972 12.498 1.00 91.50 111 ASP A N 1
ATOM 836 C CA . ASP A 1 111 ? -10.989 9.322 13.051 1.00 91.50 111 ASP A CA 1
ATOM 837 C C . ASP A 1 111 ? -9.719 9.930 13.674 1.00 91.50 111 ASP A C 1
ATOM 839 O O . ASP A 1 111 ? -9.652 11.142 13.897 1.00 91.50 111 ASP A O 1
ATOM 843 N N . GLU A 1 112 ? -8.709 9.103 13.939 1.00 92.31 112 GLU A N 1
ATOM 844 C CA . GLU A 1 112 ? -7.414 9.501 14.483 1.00 92.31 112 GLU A CA 1
ATOM 845 C C . GLU A 1 112 ? -6.436 9.989 13.406 1.00 92.31 112 GLU A C 1
ATOM 847 O O . GLU A 1 112 ? -5.436 10.607 13.759 1.00 92.31 112 GLU A O 1
ATOM 852 N N . TRP A 1 113 ? -6.725 9.821 12.106 1.00 89.56 113 TRP A N 1
ATOM 853 C CA . TRP A 1 113 ? -5.874 10.369 11.033 1.00 89.56 113 TRP A CA 1
ATOM 854 C C . TRP A 1 113 ? -5.708 11.890 11.129 1.00 89.56 113 TRP A C 1
ATOM 856 O O . TRP A 1 113 ? -4.641 12.426 10.833 1.00 89.56 113 TRP A O 1
ATOM 866 N N . ARG A 1 114 ? -6.731 12.591 11.631 1.00 85.06 114 ARG A N 1
ATOM 867 C CA . ARG A 1 114 ? -6.658 14.037 11.882 1.00 85.06 114 ARG A CA 1
ATOM 868 C C . ARG A 1 114 ? -5.664 14.419 12.977 1.00 85.06 114 ARG A C 1
ATOM 870 O O . ARG A 1 114 ? -5.375 15.592 13.114 1.00 85.06 114 ARG A O 1
ATOM 877 N N . LEU A 1 115 ? -5.249 13.475 13.824 1.00 84.38 115 LEU A N 1
ATOM 878 C CA . LEU A 1 115 ? -4.356 13.713 14.962 1.00 84.38 115 LEU A CA 1
ATOM 879 C C . LEU A 1 115 ? -2.906 13.354 14.629 1.00 84.38 115 LEU A C 1
ATOM 881 O O . LEU A 1 115 ? -1.993 13.733 15.354 1.00 84.38 115 LEU A O 1
ATOM 885 N N . THR A 1 116 ? -2.682 12.577 13.568 1.00 83.00 116 THR A N 1
ATOM 886 C CA . THR A 1 116 ? -1.377 11.954 13.315 1.00 83.00 116 THR A CA 1
ATOM 887 C C . THR A 1 116 ? -0.498 12.788 12.407 1.00 83.00 116 THR A C 1
ATOM 889 O O . THR A 1 116 ? 0.720 12.746 12.545 1.00 83.00 116 THR A O 1
ATOM 892 N N . LEU A 1 117 ? -1.114 13.557 11.508 1.00 71.38 117 LEU A N 1
ATOM 893 C CA . LEU A 1 117 ? -0.439 14.376 10.500 1.00 71.38 117 LEU A CA 1
ATOM 894 C C . LEU A 1 117 ? -0.625 15.880 10.736 1.00 71.38 117 LEU A C 1
ATOM 896 O O . LEU A 1 117 ? -0.467 16.666 9.805 1.00 71.38 117 LEU A O 1
ATOM 900 N N . THR A 1 118 ? -0.976 16.302 11.955 1.00 66.00 118 THR A N 1
ATOM 901 C CA . THR A 1 118 ? -1.073 17.733 12.252 1.00 66.00 118 THR A CA 1
ATOM 902 C C . THR A 1 118 ? 0.331 18.322 12.258 1.00 66.00 118 THR A C 1
ATOM 904 O O . THR A 1 118 ? 1.063 18.193 13.235 1.00 66.00 118 THR A O 1
ATOM 907 N N . ASP A 1 119 ? 0.691 18.998 11.174 1.00 59.12 119 ASP A N 1
ATOM 908 C CA . ASP A 1 119 ? 1.771 19.982 11.173 1.00 59.12 119 ASP A CA 1
ATOM 909 C C . ASP A 1 119 ? 1.378 21.236 11.957 1.00 59.12 119 ASP A C 1
ATOM 911 O O . ASP A 1 119 ? 2.177 22.152 12.068 1.00 59.12 119 ASP A O 1
ATOM 915 N N . GLY A 1 120 ? 0.131 21.303 12.443 1.00 54.44 120 GLY A N 1
ATOM 916 C CA . GLY A 1 120 ? -0.381 22.423 13.201 1.00 54.44 120 GLY A CA 1
ATOM 917 C C . GLY A 1 120 ? -1.101 23.527 12.481 1.00 54.44 120 GLY A C 1
ATOM 918 O O . GLY A 1 120 ? -1.795 24.324 13.107 1.00 54.44 120 GLY A O 1
ATOM 919 N N . LYS A 1 121 ? -0.912 23.587 11.169 1.00 53.31 121 LYS A N 1
ATOM 920 C CA . LYS A 1 121 ? -1.611 24.513 10.284 1.00 53.31 121 LYS A CA 1
ATOM 921 C C . LYS A 1 121 ? -2.858 23.850 9.705 1.00 53.31 121 LYS A C 1
ATOM 923 O O . LYS A 1 121 ? -3.808 24.538 9.352 1.00 53.31 121 LYS A O 1
ATOM 928 N N . HIS A 1 122 ? -2.887 22.518 9.649 1.00 54.75 122 HIS A N 1
ATOM 929 C CA . HIS A 1 122 ? -3.987 21.725 9.090 1.00 54.75 122 HIS A CA 1
ATOM 930 C C . HIS A 1 122 ? -5.135 21.375 10.066 1.00 54.75 122 HIS A C 1
ATOM 932 O O . HIS A 1 122 ? -5.964 20.520 9.751 1.00 54.75 122 HIS A O 1
ATOM 938 N N . GLU A 1 123 ? -5.249 22.051 11.218 1.00 57.06 123 GLU A N 1
ATOM 939 C CA . GLU A 1 123 ? -6.315 21.811 12.216 1.00 57.06 123 GLU A CA 1
ATOM 940 C C . GLU A 1 123 ? -7.745 22.188 11.763 1.00 57.06 123 GLU A C 1
ATOM 942 O O . GLU A 1 123 ? -8.701 21.938 12.495 1.00 57.06 123 GLU A O 1
ATOM 947 N N . GLU A 1 124 ? -7.945 22.750 10.567 1.00 58.44 124 GLU A N 1
ATOM 948 C CA . GLU A 1 124 ? -9.269 23.246 10.157 1.00 58.44 124 GLU A CA 1
ATOM 949 C C . GLU A 1 124 ? -10.244 22.161 9.673 1.00 58.44 124 GLU A C 1
ATOM 951 O O . GLU A 1 124 ? -11.451 22.402 9.643 1.00 58.44 124 GLU A O 1
ATOM 956 N N . SER A 1 125 ? -9.766 20.965 9.310 1.00 65.69 125 SER A N 1
ATOM 957 C CA . SER A 1 125 ? -10.664 19.916 8.809 1.00 65.69 125 SER A CA 1
ATOM 958 C C . SER A 1 125 ? -11.332 19.136 9.942 1.00 65.69 125 SER A C 1
ATOM 960 O O . SER A 1 125 ? -10.693 18.625 10.865 1.00 65.69 125 SER A O 1
ATOM 962 N N . THR A 1 126 ? -12.653 18.999 9.867 1.00 80.31 126 THR A N 1
ATOM 963 C CA . THR A 1 126 ? -13.405 18.147 10.790 1.00 80.31 126 THR A CA 1
ATOM 964 C C . THR A 1 126 ? -13.084 16.664 10.552 1.00 80.31 126 THR A C 1
ATOM 966 O O . THR A 1 126 ? -12.674 16.258 9.461 1.00 80.31 126 THR A O 1
ATOM 969 N N . VAL A 1 127 ? -13.338 15.812 11.558 1.00 81.19 127 VAL A N 1
ATOM 970 C CA . VAL A 1 127 ? -13.260 14.339 11.409 1.00 81.19 127 VAL A CA 1
ATOM 971 C C . VAL A 1 127 ? -14.047 13.883 10.179 1.00 81.19 127 VAL A C 1
ATOM 973 O O . VAL A 1 127 ? -13.538 13.125 9.361 1.00 81.19 127 VAL A O 1
ATOM 976 N N . ALA A 1 128 ? -15.281 14.370 10.033 1.00 81.50 128 ALA A N 1
ATOM 977 C CA . ALA A 1 128 ? -16.169 13.977 8.946 1.00 81.50 128 ALA A CA 1
ATOM 978 C C . ALA A 1 128 ? -15.595 14.335 7.566 1.00 81.50 128 ALA A C 1
ATOM 980 O O . ALA A 1 128 ? -15.700 13.543 6.633 1.00 81.50 128 ALA A O 1
ATOM 981 N N . GLU A 1 129 ? -14.956 15.498 7.433 1.00 84.81 129 GLU A N 1
ATOM 982 C CA . GLU A 1 129 ? -14.308 15.911 6.185 1.00 84.81 129 GLU A CA 1
ATOM 983 C C . GLU A 1 129 ? -13.079 15.066 5.868 1.00 84.81 129 GLU A C 1
ATOM 985 O O . GLU A 1 129 ? -12.924 14.648 4.721 1.00 84.81 129 GLU A O 1
ATOM 990 N N . THR A 1 130 ? -12.256 14.758 6.875 1.00 85.75 130 THR A N 1
ATOM 991 C CA . THR A 1 130 ? -11.096 13.869 6.719 1.00 85.75 130 THR A CA 1
ATOM 992 C C . THR A 1 130 ? -11.538 12.488 6.234 1.00 85.75 130 THR A C 1
ATOM 994 O O . THR A 1 130 ? -11.032 11.993 5.229 1.00 85.75 130 THR A O 1
ATOM 997 N N . LEU A 1 131 ? -12.525 11.880 6.899 1.00 88.44 131 LEU A N 1
ATOM 998 C CA . LEU A 1 131 ? -13.039 10.556 6.535 1.00 88.44 131 LEU A CA 1
ATOM 999 C C . LEU A 1 131 ? -13.663 10.551 5.137 1.00 88.44 131 LEU A C 1
ATOM 1001 O O . LEU A 1 131 ? -13.380 9.656 4.340 1.00 88.44 131 LEU A O 1
ATOM 1005 N N . ARG A 1 132 ? -14.448 11.584 4.806 1.00 90.56 132 ARG A N 1
ATOM 1006 C CA . ARG A 1 132 ? -15.016 11.753 3.465 1.00 90.56 132 ARG A CA 1
ATOM 1007 C C . ARG A 1 132 ? -13.922 11.852 2.405 1.00 90.56 132 ARG A C 1
ATOM 1009 O O . ARG A 1 132 ? -14.038 11.189 1.382 1.00 90.56 132 ARG A O 1
ATOM 1016 N N . ALA A 1 133 ? -12.867 12.628 2.651 1.00 90.00 133 ALA A N 1
ATOM 1017 C CA . ALA A 1 133 ? -11.757 12.781 1.715 1.00 90.00 133 ALA A CA 1
ATOM 1018 C C . ALA A 1 133 ? -10.978 11.469 1.520 1.00 90.00 133 ALA A C 1
ATOM 1020 O O . ALA A 1 133 ? -10.644 11.124 0.388 1.00 90.00 133 ALA A O 1
ATOM 1021 N N . LEU A 1 134 ? -10.727 10.706 2.593 1.00 90.25 134 LEU A N 1
ATOM 1022 C CA . LEU A 1 134 ? -10.100 9.381 2.499 1.00 90.25 134 LEU A CA 1
ATOM 1023 C C . LEU A 1 134 ? -10.946 8.423 1.654 1.00 90.25 134 LEU A C 1
ATOM 1025 O O . LEU A 1 134 ? -10.422 7.767 0.751 1.00 90.25 134 LEU A O 1
ATOM 1029 N N . ARG A 1 135 ? -12.259 8.377 1.911 1.00 93.88 135 ARG A N 1
ATOM 1030 C CA . ARG A 1 135 ? -13.186 7.551 1.137 1.00 93.88 135 ARG A CA 1
ATOM 1031 C C . ARG A 1 135 ? -13.240 7.985 -0.321 1.00 93.88 135 ARG A C 1
ATOM 1033 O O . ARG A 1 135 ? -13.135 7.138 -1.194 1.00 93.88 135 ARG A O 1
ATOM 1040 N N . GLU A 1 136 ? -13.379 9.275 -0.602 1.00 93.81 136 GLU A N 1
ATOM 1041 C CA . GLU A 1 136 ? -13.459 9.803 -1.968 1.00 93.81 136 GLU A CA 1
ATOM 1042 C C . GLU A 1 136 ? -12.194 9.497 -2.778 1.00 93.81 136 GLU A C 1
ATOM 1044 O O . GLU A 1 136 ? -12.283 9.004 -3.907 1.00 93.81 136 GLU A O 1
ATOM 1049 N N . LYS A 1 137 ? -11.013 9.703 -2.181 1.00 92.31 137 LYS A N 1
ATOM 1050 C CA . LYS A 1 137 ? -9.736 9.310 -2.788 1.00 92.31 137 LYS A CA 1
ATOM 1051 C C . LYS A 1 137 ? -9.728 7.825 -3.134 1.00 92.31 137 LYS A C 1
ATOM 1053 O O . LYS A 1 137 ? -9.440 7.461 -4.271 1.00 92.31 137 LYS A O 1
ATOM 1058 N N . MET A 1 138 ? -10.107 6.967 -2.184 1.00 93.88 138 MET A N 1
ATOM 1059 C CA . MET A 1 138 ? -10.217 5.531 -2.429 1.00 93.88 138 MET A CA 1
ATOM 1060 C C . MET A 1 138 ? -11.214 5.240 -3.561 1.00 93.88 138 MET A C 1
ATOM 1062 O O . MET A 1 138 ? -10.857 4.566 -4.512 1.00 93.88 138 MET A O 1
ATOM 1066 N N . GLU A 1 139 ? -12.441 5.757 -3.525 1.00 93.25 139 GLU A N 1
ATOM 1067 C CA . GLU A 1 139 ? -13.475 5.429 -4.519 1.00 93.25 139 GLU A CA 1
ATOM 1068 C C . GLU A 1 139 ? -13.111 5.819 -5.953 1.00 93.25 139 GLU A C 1
ATOM 1070 O O . GLU A 1 139 ? -13.482 5.111 -6.895 1.00 93.25 139 GLU A O 1
ATOM 1075 N N . THR A 1 140 ? -12.382 6.923 -6.117 1.00 95.06 140 THR A N 1
ATOM 1076 C CA . THR A 1 140 ? -11.978 7.452 -7.427 1.00 95.06 140 THR A CA 1
ATOM 1077 C C . THR A 1 140 ? -10.694 6.820 -7.965 1.00 95.06 140 THR A C 1
ATOM 1079 O O . THR A 1 140 ? -10.415 6.933 -9.162 1.00 95.06 140 THR A O 1
ATOM 1082 N N . ALA A 1 141 ? -9.949 6.083 -7.132 1.00 94.06 141 ALA A N 1
ATOM 1083 C CA . ALA A 1 141 ? -8.668 5.483 -7.496 1.00 94.06 141 ALA A CA 1
ATOM 1084 C C . ALA A 1 141 ? -8.749 4.432 -8.611 1.00 94.06 141 ALA A C 1
ATOM 1086 O O . ALA A 1 141 ? -7.731 4.128 -9.231 1.00 94.06 141 ALA A O 1
ATOM 1087 N N . MET A 1 142 ? -9.929 3.861 -8.885 1.00 95.12 142 MET A N 1
ATOM 1088 C CA . MET A 1 142 ? -10.112 2.983 -10.049 1.00 95.12 142 MET A CA 1
ATOM 1089 C C . MET A 1 142 ? -9.898 3.735 -11.365 1.00 95.12 142 MET A C 1
ATOM 1091 O O . MET A 1 142 ? -9.296 3.182 -12.283 1.00 95.12 142 MET A O 1
ATOM 1095 N N . ASP A 1 143 ? -10.353 4.986 -11.421 1.00 94.62 143 ASP A N 1
ATOM 1096 C CA . ASP A 1 143 ? -10.457 5.772 -12.652 1.00 94.62 143 ASP A CA 1
ATOM 1097 C C . ASP A 1 143 ? -9.365 6.846 -12.760 1.00 94.62 143 ASP A C 1
ATOM 1099 O O . ASP A 1 143 ? -9.126 7.381 -13.841 1.00 94.62 143 ASP A O 1
ATOM 1103 N N . HIS A 1 144 ? -8.677 7.140 -11.653 1.00 92.19 144 HIS A N 1
ATOM 1104 C CA . HIS A 1 144 ? -7.654 8.179 -11.568 1.00 92.19 144 HIS A CA 1
ATOM 1105 C C . HIS A 1 144 ? -6.326 7.605 -11.062 1.00 92.19 144 HIS A C 1
ATOM 1107 O O . HIS A 1 144 ? -6.287 6.680 -10.245 1.00 92.19 144 HIS A O 1
ATOM 1113 N N . GLU A 1 145 ? -5.222 8.148 -11.569 1.00 90.00 145 GLU A N 1
ATOM 1114 C CA . GLU A 1 145 ? -3.891 7.921 -11.010 1.00 90.00 145 GLU A CA 1
ATOM 1115 C C . GLU A 1 145 ? -3.633 8.997 -9.950 1.00 90.00 145 GLU A C 1
ATOM 1117 O O . GLU A 1 145 ? -3.667 10.186 -10.259 1.00 90.00 145 GLU A O 1
ATOM 1122 N N . ASP A 1 146 ? -3.385 8.577 -8.711 1.00 91.69 146 ASP A N 1
ATOM 1123 C CA . ASP A 1 146 ? -2.952 9.449 -7.620 1.00 91.69 146 ASP A CA 1
ATOM 1124 C C . ASP A 1 146 ? -1.654 8.866 -7.031 1.00 91.69 146 ASP A C 1
ATOM 1126 O O . ASP A 1 146 ? -1.697 7.796 -6.409 1.00 91.69 146 ASP A O 1
ATOM 1130 N N . PRO A 1 147 ? -0.493 9.524 -7.226 1.00 88.12 147 PRO A N 1
ATOM 1131 C CA . PRO A 1 147 ? 0.783 9.053 -6.684 1.00 88.12 147 PRO A CA 1
ATOM 1132 C C . PRO A 1 147 ? 0.838 9.092 -5.146 1.00 88.12 147 PRO A C 1
ATOM 1134 O O . PRO A 1 147 ? 1.747 8.507 -4.556 1.00 88.12 147 PRO A O 1
ATOM 1137 N N . HIS A 1 148 ? -0.138 9.728 -4.488 1.00 88.38 148 HIS A N 1
ATOM 1138 C CA . HIS A 1 148 ? -0.225 9.926 -3.038 1.00 88.38 148 HIS A CA 1
ATOM 1139 C C . HIS A 1 148 ? -1.538 9.387 -2.445 1.00 88.38 148 HIS A C 1
ATOM 1141 O O . HIS A 1 148 ? -2.057 9.905 -1.453 1.00 88.38 148 HIS A O 1
ATOM 1147 N N . LEU A 1 149 ? -2.082 8.324 -3.043 1.00 87.88 149 LEU A N 1
ATOM 1148 C CA . LEU A 1 149 ? -3.346 7.717 -2.617 1.00 87.88 149 LEU A CA 1
ATOM 1149 C C . LEU A 1 149 ? -3.306 7.094 -1.204 1.00 87.88 149 LEU A C 1
ATOM 1151 O O . LEU A 1 149 ? -4.335 7.021 -0.532 1.00 87.88 149 LEU A O 1
ATOM 1155 N N . SER A 1 150 ? -2.142 6.630 -0.735 1.00 82.56 150 SER A N 1
ATOM 1156 C CA . SER A 1 150 ? -1.994 6.074 0.616 1.00 82.56 150 SER A CA 1
ATOM 1157 C C . SER A 1 150 ? -1.985 7.201 1.655 1.00 82.56 150 SER A C 1
ATOM 1159 O O . SER A 1 150 ? -1.181 8.122 1.523 1.00 82.56 150 SER A O 1
ATOM 1161 N N . PRO A 1 151 ? -2.803 7.129 2.722 1.00 76.00 151 PRO A N 1
ATOM 1162 C CA . PRO A 1 151 ? -2.747 8.121 3.795 1.00 76.00 151 PRO A CA 1
ATOM 1163 C C . PRO A 1 151 ? -1.571 7.905 4.752 1.00 76.00 151 PRO A C 1
ATOM 1165 O O . PRO A 1 151 ? -1.213 8.817 5.490 1.00 76.00 151 PRO A O 1
ATOM 1168 N N . GLY A 1 152 ? -0.954 6.717 4.743 1.00 78.06 152 GLY A N 1
ATOM 1169 C CA . GLY A 1 152 ? 0.308 6.497 5.441 1.00 78.06 152 GLY A CA 1
ATOM 1170 C C . GLY A 1 152 ? 1.420 7.272 4.746 1.00 78.06 152 GLY A C 1
ATOM 1171 O O . GLY A 1 152 ? 1.608 7.110 3.538 1.00 78.06 152 GLY A O 1
ATOM 1172 N N . TYR A 1 153 ? 2.144 8.099 5.502 1.00 80.88 153 TYR A N 1
ATOM 1173 C CA . TYR A 1 153 ? 3.217 8.902 4.937 1.00 80.88 153 TYR A CA 1
ATOM 1174 C C . TYR A 1 153 ? 4.347 8.014 4.418 1.00 80.88 153 TYR A C 1
ATOM 1176 O O . TYR A 1 153 ? 4.903 7.193 5.147 1.00 80.88 153 TYR A O 1
ATOM 1184 N N . MET A 1 154 ? 4.714 8.223 3.161 1.00 83.88 154 MET A N 1
ATOM 1185 C CA . MET A 1 154 ? 5.923 7.681 2.567 1.00 83.88 154 MET A CA 1
ATOM 1186 C C . MET A 1 154 ? 6.639 8.825 1.868 1.00 83.88 154 MET A C 1
ATOM 1188 O O . MET A 1 154 ? 6.016 9.598 1.143 1.00 83.88 154 MET A O 1
ATOM 1192 N N . ASP A 1 155 ? 7.948 8.926 2.075 1.00 86.94 155 ASP A N 1
ATOM 1193 C CA . ASP A 1 155 ? 8.796 9.901 1.386 1.00 86.94 155 ASP A CA 1
ATOM 1194 C C . ASP A 1 155 ? 9.102 9.450 -0.050 1.00 86.94 155 ASP A C 1
ATOM 1196 O O . ASP A 1 155 ? 10.253 9.372 -0.458 1.00 86.94 155 ASP A O 1
ATOM 1200 N N . ALA A 1 156 ? 8.064 9.023 -0.768 1.00 89.75 156 ALA A N 1
ATOM 1201 C CA . ALA A 1 156 ? 8.110 8.460 -2.106 1.00 89.75 156 ALA A CA 1
ATOM 1202 C C . ALA A 1 156 ? 6.710 8.509 -2.736 1.00 89.75 156 ALA A C 1
ATOM 1204 O O . ALA A 1 156 ? 5.692 8.463 -2.040 1.00 89.75 156 ALA A O 1
ATOM 1205 N N . SER A 1 157 ? 6.664 8.545 -4.062 1.00 91.44 157 SER A N 1
ATOM 1206 C CA . SER A 1 157 ? 5.433 8.475 -4.847 1.00 91.44 157 SER A CA 1
ATOM 1207 C C . SER A 1 157 ? 5.146 7.038 -5.266 1.00 91.44 157 SER A C 1
ATOM 1209 O O . SER A 1 157 ? 6.069 6.268 -5.530 1.00 91.44 157 SER A O 1
ATOM 1211 N N . MET A 1 158 ? 3.868 6.665 -5.342 1.00 92.38 158 MET A N 1
ATOM 1212 C CA . MET A 1 158 ? 3.456 5.395 -5.946 1.00 92.38 158 MET A CA 1
ATOM 1213 C C . MET A 1 158 ? 3.582 5.465 -7.462 1.00 92.38 158 MET A C 1
ATOM 1215 O O . MET A 1 158 ? 2.709 5.991 -8.153 1.00 92.38 158 MET A O 1
ATOM 1219 N N . GLU A 1 159 ? 4.653 4.876 -7.971 1.00 91.00 159 GLU A N 1
ATOM 1220 C CA . GLU A 1 159 ? 4.880 4.674 -9.390 1.00 91.00 159 GLU A CA 1
ATOM 1221 C C . GLU A 1 159 ? 4.375 3.299 -9.843 1.00 91.00 159 GLU A C 1
ATOM 1223 O O . GLU A 1 159 ? 4.104 2.383 -9.061 1.00 91.00 159 GLU A O 1
ATOM 1228 N N . PHE A 1 160 ? 4.227 3.147 -11.159 1.00 92.62 160 PHE A N 1
ATOM 1229 C CA . PHE A 1 160 ? 3.814 1.890 -11.796 1.00 92.62 160 PHE A CA 1
ATOM 1230 C C . PHE A 1 160 ? 2.496 1.293 -11.274 1.00 92.62 160 PHE A C 1
ATOM 1232 O O . PHE A 1 160 ? 2.283 0.084 -11.365 1.00 92.62 160 PHE A O 1
ATOM 1239 N N . THR A 1 161 ? 1.579 2.135 -10.797 1.00 95.56 161 THR A N 1
ATOM 1240 C CA . THR A 1 161 ? 0.246 1.708 -10.363 1.00 95.56 161 THR A CA 1
ATOM 1241 C C . THR A 1 161 ? -0.520 1.092 -11.537 1.00 95.56 161 THR A C 1
ATOM 1243 O O . THR A 1 161 ? -0.852 1.767 -12.515 1.00 95.56 161 THR A O 1
ATOM 1246 N N . CYS A 1 162 ? -0.741 -0.220 -11.486 1.00 96.62 162 CYS A N 1
ATOM 1247 C CA . CYS A 1 162 ? -1.403 -0.986 -12.542 1.00 96.62 162 CYS A CA 1
ATOM 1248 C C . CYS A 1 162 ? -1.951 -2.302 -12.012 1.00 96.62 162 CYS A C 1
ATOM 1250 O O . CYS A 1 162 ? -1.634 -2.715 -10.890 1.00 96.62 162 CYS A O 1
ATOM 1252 N N . LEU A 1 163 ? -2.812 -2.928 -12.832 1.00 97.25 163 LEU A N 1
ATOM 1253 C CA . LEU A 1 1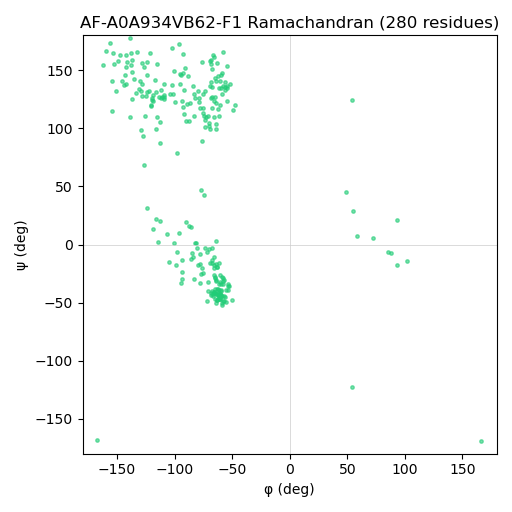63 ? -3.870 -3.822 -12.377 1.00 97.25 163 LEU A CA 1
ATOM 1254 C C . LEU A 1 163 ? -4.688 -3.022 -11.352 1.00 97.25 163 LEU A C 1
ATOM 1256 O O . LEU A 1 163 ? -4.133 -2.526 -10.390 1.00 97.25 163 LEU A O 1
ATOM 1260 N N . LYS A 1 164 ? -5.993 -2.833 -11.464 1.00 97.69 164 LYS A N 1
ATOM 1261 C CA . LYS A 1 164 ? -6.800 -2.255 -10.364 1.00 97.69 164 LYS A CA 1
ATOM 1262 C C . LYS A 1 164 ? -7.994 -3.163 -10.152 1.00 97.69 164 LYS A C 1
ATOM 1264 O O . LYS A 1 164 ? -8.513 -3.716 -11.118 1.00 97.69 164 LYS A O 1
ATOM 1269 N N . ARG A 1 165 ? -8.390 -3.398 -8.902 1.00 98.06 165 ARG A N 1
ATOM 1270 C CA . ARG A 1 165 ? -9.537 -4.263 -8.599 1.00 98.06 165 ARG A CA 1
ATOM 1271 C C . ARG A 1 165 ? -10.184 -3.825 -7.302 1.00 98.06 165 ARG A C 1
ATOM 1273 O O . ARG A 1 165 ? -9.495 -3.665 -6.296 1.00 98.06 165 ARG A O 1
ATOM 1280 N N . ARG A 1 166 ? -11.509 -3.702 -7.334 1.00 98.31 166 ARG A N 1
ATOM 1281 C CA . ARG A 1 166 ? -12.335 -3.560 -6.136 1.00 98.31 166 ARG A CA 1
ATOM 1282 C C . ARG A 1 166 ? -12.421 -4.906 -5.416 1.00 98.31 166 ARG A C 1
ATOM 1284 O O . ARG A 1 166 ? -12.708 -5.922 -6.048 1.00 98.31 166 ARG A O 1
ATOM 1291 N N . ILE A 1 167 ? -12.194 -4.899 -4.110 1.00 98.62 167 ILE A N 1
ATOM 1292 C CA . ILE A 1 167 ? -12.404 -6.048 -3.228 1.00 98.62 167 ILE A CA 1
ATOM 1293 C C . ILE A 1 167 ? -13.439 -5.653 -2.184 1.00 98.62 167 ILE A C 1
ATOM 1295 O O . ILE A 1 167 ? -13.262 -4.663 -1.477 1.00 98.62 167 ILE A O 1
ATOM 1299 N N . GLY A 1 168 ? -14.510 -6.437 -2.099 1.00 98.62 168 GLY A N 1
ATOM 1300 C CA . GLY A 1 168 ? -15.456 -6.383 -0.990 1.00 98.62 168 GLY A CA 1
ATOM 1301 C C . GLY A 1 168 ? -15.068 -7.392 0.083 1.00 98.62 168 GLY A C 1
ATOM 1302 O O . GLY A 1 168 ? -14.550 -8.463 -0.230 1.00 98.62 168 GLY A O 1
ATOM 1303 N N . PHE A 1 169 ? -15.339 -7.056 1.336 1.00 98.69 169 PHE A N 1
ATOM 1304 C CA . PHE A 1 169 ? -15.160 -7.940 2.480 1.00 98.69 169 PHE A CA 1
ATOM 1305 C C . PHE A 1 169 ? -16.344 -7.785 3.443 1.00 98.69 169 PHE A C 1
ATOM 1307 O O . PHE A 1 169 ? -17.267 -7.005 3.207 1.00 98.69 169 PHE A O 1
ATOM 1314 N N . THR A 1 170 ? -16.381 -8.556 4.530 1.00 98.50 170 THR A N 1
ATOM 1315 C CA . THR A 1 170 ? -17.484 -8.425 5.492 1.00 98.50 170 THR A CA 1
ATOM 1316 C C . THR A 1 170 ? -17.304 -7.148 6.311 1.00 98.50 170 THR A C 1
ATOM 1318 O O . THR A 1 170 ? -16.409 -7.087 7.153 1.00 98.50 170 THR A O 1
ATOM 1321 N N . GLY A 1 171 ? -18.176 -6.160 6.090 1.00 97.81 171 GLY A N 1
ATOM 1322 C CA . GLY A 1 171 ? -18.175 -4.877 6.801 1.00 97.81 171 GLY A CA 1
ATOM 1323 C C . GLY A 1 171 ? -17.382 -3.764 6.114 1.00 97.81 171 GLY A C 1
ATOM 1324 O O . GLY A 1 171 ? -16.958 -2.834 6.801 1.00 97.81 171 GLY A O 1
ATOM 1325 N N . GLY A 1 172 ? -17.130 -3.867 4.806 1.00 98.12 172 GLY A N 1
ATOM 1326 C CA . GLY A 1 172 ? -16.496 -2.810 4.024 1.00 98.12 172 GLY A CA 1
ATOM 1327 C C . GLY A 1 172 ? -16.001 -3.263 2.655 1.00 98.12 172 GLY A C 1
ATOM 1328 O O . GLY A 1 172 ? -16.259 -4.376 2.184 1.00 98.12 172 GLY A O 1
ATOM 1329 N N . HIS A 1 173 ? -15.230 -2.389 2.020 1.00 98.56 173 HIS A N 1
ATOM 1330 C CA . HIS A 1 173 ? -14.593 -2.655 0.736 1.00 98.56 173 HIS A CA 1
ATOM 1331 C C . HIS A 1 173 ? -13.365 -1.770 0.538 1.00 98.56 173 HIS A C 1
ATOM 1333 O O . HIS A 1 173 ? -13.058 -0.880 1.331 1.00 98.56 173 HIS A O 1
ATOM 1339 N N . GLY A 1 174 ? -12.636 -2.036 -0.537 1.00 98.12 174 GLY A N 1
ATOM 1340 C CA . GLY A 1 174 ? -11.486 -1.243 -0.931 1.00 98.12 174 GLY A CA 1
ATOM 1341 C C . GLY A 1 174 ? -11.015 -1.555 -2.337 1.00 98.12 174 GLY A C 1
ATOM 1342 O O . GLY A 1 174 ? -11.680 -2.255 -3.107 1.00 98.12 174 GLY A O 1
ATOM 1343 N N . ILE A 1 175 ? -9.837 -1.046 -2.666 1.00 98.06 175 ILE A N 1
ATOM 1344 C CA . ILE A 1 175 ? -9.175 -1.267 -3.944 1.00 98.06 175 ILE A CA 1
ATOM 1345 C C . ILE A 1 175 ? -7.797 -1.840 -3.677 1.00 98.06 175 ILE A C 1
ATOM 1347 O O . ILE A 1 175 ? -7.022 -1.291 -2.894 1.00 98.06 175 ILE A O 1
ATOM 1351 N N . ARG A 1 176 ? -7.472 -2.926 -4.380 1.00 97.62 176 ARG A N 1
ATOM 1352 C CA . ARG A 1 176 ? -6.083 -3.352 -4.532 1.00 97.62 176 ARG A CA 1
ATOM 1353 C C . ARG A 1 176 ? -5.453 -2.742 -5.772 1.00 97.62 176 ARG A C 1
ATOM 1355 O O . ARG A 1 176 ? -6.145 -2.525 -6.772 1.00 97.62 176 ARG A O 1
ATOM 1362 N N . MET A 1 177 ? -4.142 -2.555 -5.743 1.00 97.75 177 MET A N 1
ATOM 1363 C CA . MET A 1 177 ? -3.247 -2.169 -6.840 1.00 97.75 177 MET A CA 1
ATOM 1364 C C . MET A 1 177 ? -1.929 -2.928 -6.736 1.00 97.75 177 MET A C 1
ATOM 1366 O O . MET A 1 177 ? -1.570 -3.413 -5.663 1.00 97.75 177 MET A O 1
ATOM 1370 N N . VAL A 1 178 ? -1.232 -3.047 -7.863 1.00 97.75 178 VAL A N 1
ATOM 1371 C CA . VAL A 1 178 ? 0.193 -3.367 -7.855 1.00 97.75 178 VAL A CA 1
ATOM 1372 C C . VAL A 1 178 ? 0.951 -2.070 -8.104 1.00 97.75 178 VAL A C 1
ATOM 1374 O O . VAL A 1 178 ? 0.594 -1.326 -9.016 1.00 97.75 178 VAL A O 1
ATOM 1377 N N . THR A 1 179 ? 1.937 -1.772 -7.264 1.00 96.75 179 THR A N 1
ATOM 1378 C CA . THR A 1 179 ? 2.660 -0.493 -7.270 1.00 96.75 179 THR A CA 1
ATOM 1379 C C . THR A 1 179 ? 4.116 -0.677 -6.843 1.00 96.75 179 THR A C 1
ATOM 1381 O O . THR A 1 179 ? 4.479 -1.698 -6.255 1.00 96.75 179 THR A O 1
ATOM 1384 N N . GLN A 1 180 ? 4.956 0.308 -7.139 1.00 95.38 180 GLN A N 1
ATOM 1385 C CA . GLN A 1 180 ? 6.303 0.445 -6.599 1.00 95.38 180 GLN A CA 1
ATOM 1386 C C . GLN A 1 180 ? 6.494 1.895 -6.159 1.00 95.38 180 GLN A C 1
ATOM 1388 O O . GLN A 1 180 ? 6.257 2.814 -6.934 1.00 95.38 180 GLN A O 1
ATOM 1393 N N . TRP A 1 181 ? 6.978 2.105 -4.938 1.00 93.81 181 TRP A N 1
ATOM 1394 C CA . TRP A 1 181 ? 7.332 3.444 -4.478 1.00 93.81 181 TRP A CA 1
ATOM 1395 C C . TRP A 1 181 ? 8.696 3.869 -5.014 1.00 93.81 181 TRP A C 1
ATOM 1397 O O . TRP A 1 181 ? 9.664 3.110 -4.904 1.00 93.81 181 TRP A O 1
ATOM 1407 N N . THR A 1 182 ? 8.792 5.081 -5.560 1.00 92.69 182 THR A N 1
ATOM 1408 C CA . THR A 1 182 ? 10.072 5.693 -5.940 1.00 92.69 182 THR A CA 1
ATOM 1409 C C . THR A 1 182 ? 10.123 7.173 -5.558 1.00 92.69 182 THR A C 1
ATOM 1411 O O . THR A 1 182 ? 9.099 7.834 -5.394 1.00 92.69 182 THR A O 1
ATOM 1414 N N . ILE A 1 183 ? 11.339 7.686 -5.367 1.00 91.88 183 ILE A N 1
ATOM 1415 C CA . ILE A 1 183 ? 11.609 9.111 -5.091 1.00 91.88 183 ILE A CA 1
ATOM 1416 C C . ILE A 1 183 ? 11.940 9.849 -6.393 1.00 91.88 183 ILE A C 1
ATOM 1418 O O . ILE A 1 183 ? 11.612 11.018 -6.568 1.00 91.88 183 ILE A O 1
ATOM 1422 N N . GLU A 1 184 ? 12.577 9.140 -7.320 1.00 92.62 184 GLU A N 1
ATOM 1423 C CA . GLU A 1 184 ? 13.027 9.632 -8.616 1.00 92.62 184 GLU A CA 1
ATOM 1424 C C . GLU A 1 184 ? 12.619 8.630 -9.710 1.00 92.62 184 GLU A C 1
ATOM 1426 O O . GLU A 1 184 ? 12.252 7.488 -9.391 1.00 92.62 184 GLU A O 1
ATOM 1431 N N . PRO A 1 185 ? 12.682 9.024 -10.996 1.00 94.06 185 PRO A N 1
ATOM 1432 C CA . PRO A 1 185 ? 12.588 8.094 -12.111 1.00 94.06 185 PRO A CA 1
ATOM 1433 C C . PRO A 1 185 ? 13.537 6.901 -11.944 1.00 94.06 185 PRO A C 1
ATOM 1435 O O . PRO A 1 185 ? 14.758 7.052 -11.983 1.00 94.06 185 PRO A O 1
ATOM 1438 N N . ASP A 1 186 ? 12.979 5.700 -11.806 1.00 95.56 186 ASP A N 1
ATOM 1439 C CA . ASP A 1 186 ? 13.747 4.463 -11.641 1.00 95.56 186 ASP A CA 1
ATOM 1440 C C . ASP A 1 186 ? 13.085 3.307 -12.399 1.00 95.56 186 ASP A C 1
ATOM 1442 O O . ASP A 1 186 ? 11.920 3.367 -12.795 1.00 95.56 186 ASP A O 1
ATOM 1446 N N . LEU A 1 187 ? 13.825 2.228 -12.631 1.00 96.75 187 LEU A N 1
ATOM 1447 C CA . LEU A 1 187 ? 13.241 1.020 -13.196 1.00 96.75 187 LEU A CA 1
ATOM 1448 C C . LEU A 1 187 ? 12.266 0.389 -12.193 1.00 96.75 187 LEU A C 1
ATOM 1450 O O . LEU A 1 187 ? 12.446 0.453 -10.978 1.00 96.75 187 LEU A O 1
ATOM 1454 N N . MET A 1 188 ? 11.258 -0.306 -12.707 1.00 96.25 188 MET A N 1
ATOM 1455 C CA . MET A 1 188 ? 10.563 -1.322 -11.931 1.00 96.25 188 MET A CA 1
ATOM 1456 C C . MET A 1 188 ? 11.564 -2.432 -11.608 1.00 96.25 188 MET A C 1
ATOM 1458 O O . MET A 1 188 ? 12.141 -3.008 -12.534 1.00 96.25 188 MET A O 1
ATOM 1462 N N . ILE A 1 189 ? 11.777 -2.725 -10.326 1.00 94.31 189 ILE A N 1
ATOM 1463 C CA . ILE A 1 189 ? 12.801 -3.676 -9.887 1.00 94.31 189 ILE A CA 1
ATOM 1464 C C . ILE A 1 189 ? 12.242 -4.765 -8.972 1.00 94.31 189 ILE A C 1
ATOM 1466 O O . ILE A 1 189 ? 11.261 -4.592 -8.245 1.00 94.31 189 ILE A O 1
ATOM 1470 N N . SER A 1 190 ? 12.904 -5.917 -9.001 1.00 92.19 190 SER A N 1
ATOM 1471 C CA . SER A 1 190 ? 12.613 -7.039 -8.120 1.00 92.19 190 SER A CA 1
ATOM 1472 C C . SER A 1 190 ? 12.824 -6.636 -6.662 1.00 92.19 190 SER A C 1
ATOM 1474 O O . SER A 1 190 ? 13.838 -6.035 -6.319 1.00 92.19 190 SER A O 1
ATOM 1476 N N . GLY A 1 191 ? 11.875 -6.994 -5.797 1.00 89.00 191 GLY A N 1
ATOM 1477 C CA . GLY A 1 191 ? 11.915 -6.664 -4.370 1.00 89.00 191 GLY A CA 1
ATOM 1478 C C . GLY A 1 191 ? 11.353 -5.287 -4.005 1.00 89.00 191 GLY A C 1
ATOM 1479 O O . GLY A 1 191 ? 11.199 -5.025 -2.819 1.00 89.00 191 GLY A O 1
ATOM 1480 N N . ARG A 1 192 ? 10.991 -4.441 -4.983 1.00 92.56 192 ARG A N 1
ATOM 1481 C CA . ARG A 1 192 ? 10.280 -3.168 -4.739 1.00 92.56 192 ARG A CA 1
ATOM 1482 C C . ARG A 1 192 ? 8.858 -3.126 -5.307 1.00 92.56 192 ARG A C 1
ATOM 1484 O O . ARG A 1 192 ? 8.183 -2.105 -5.192 1.00 92.56 192 ARG A O 1
ATOM 1491 N N . LEU A 1 193 ? 8.390 -4.219 -5.907 1.00 95.69 193 LEU A N 1
ATOM 1492 C CA . LEU A 1 193 ? 7.010 -4.349 -6.363 1.00 95.69 193 LEU A CA 1
ATOM 1493 C C . LEU A 1 193 ? 6.118 -4.801 -5.206 1.00 95.69 193 LEU A C 1
ATOM 1495 O O . LEU A 1 193 ? 6.473 -5.726 -4.479 1.00 95.69 193 LEU A O 1
ATOM 1499 N N . HIS A 1 194 ? 4.945 -4.195 -5.065 1.00 96.69 194 HIS A N 1
ATOM 1500 C CA . HIS A 1 194 ? 4.053 -4.451 -3.942 1.00 96.69 194 HIS A CA 1
ATOM 1501 C C . HIS A 1 194 ? 2.613 -4.620 -4.389 1.00 96.69 194 HIS A C 1
ATOM 1503 O O . HIS A 1 194 ? 2.116 -3.909 -5.259 1.00 96.69 194 HIS A O 1
ATOM 1509 N N . TYR A 1 195 ? 1.927 -5.543 -3.729 1.00 97.81 195 TYR A N 1
ATOM 1510 C CA . TYR A 1 195 ? 0.485 -5.528 -3.610 1.00 97.81 195 TYR A CA 1
ATOM 1511 C C . TYR A 1 195 ? 0.140 -4.503 -2.538 1.00 97.81 195 TYR A C 1
ATOM 1513 O O . TYR A 1 195 ? 0.587 -4.639 -1.399 1.00 97.81 195 TYR A O 1
ATOM 1521 N N . LEU A 1 196 ? -0.660 -3.509 -2.900 1.00 97.31 196 LEU A N 1
ATOM 1522 C CA . LEU A 1 196 ? -1.210 -2.532 -1.974 1.00 97.31 196 LEU A CA 1
ATOM 1523 C C . LEU A 1 196 ? -2.729 -2.631 -2.009 1.00 97.31 196 LEU A C 1
ATOM 1525 O O . LEU A 1 196 ? -3.337 -2.552 -3.074 1.00 97.31 196 LEU A O 1
ATOM 1529 N N . PHE A 1 197 ? -3.344 -2.766 -0.844 1.00 97.94 197 PHE A N 1
ATOM 1530 C CA . PHE A 1 197 ? -4.778 -2.634 -0.662 1.00 97.94 197 PHE A CA 1
ATOM 1531 C C . PHE A 1 197 ? -5.083 -1.452 0.243 1.00 97.94 197 PHE A C 1
ATOM 1533 O O . PHE A 1 197 ? -4.522 -1.349 1.332 1.00 97.94 197 PHE A O 1
ATOM 1540 N N . LEU A 1 198 ? -6.008 -0.608 -0.203 1.00 97.38 198 LEU A N 1
ATOM 1541 C CA . LEU A 1 198 ? -6.565 0.500 0.560 1.00 97.38 198 LEU A CA 1
ATOM 1542 C C . LEU A 1 198 ? -8.070 0.273 0.677 1.00 97.38 198 LEU A C 1
ATOM 1544 O O . LEU A 1 198 ? -8.759 0.177 -0.339 1.00 97.38 198 LEU A O 1
ATOM 1548 N N . GLY A 1 199 ? -8.568 0.154 1.903 1.00 97.44 199 GLY A N 1
ATOM 1549 C CA . GLY A 1 199 ? -9.973 -0.119 2.181 1.00 97.44 199 GLY A CA 1
ATOM 1550 C C . GLY A 1 199 ? -10.523 0.699 3.335 1.00 97.44 199 GLY A C 1
ATOM 1551 O O . GLY A 1 199 ? -9.778 1.261 4.139 1.00 97.44 199 GLY A O 1
ATOM 1552 N N . MET A 1 200 ? -11.846 0.727 3.436 1.00 97.50 200 MET A N 1
ATOM 1553 C CA . MET A 1 200 ? -12.571 1.338 4.543 1.00 97.50 200 MET A CA 1
ATOM 1554 C C . MET A 1 200 ? -13.731 0.452 4.985 1.00 97.50 200 MET A C 1
ATOM 1556 O O . MET A 1 200 ? -14.328 -0.254 4.169 1.00 97.50 200 MET A O 1
ATOM 1560 N N . SER A 1 201 ? -14.059 0.492 6.277 1.00 97.62 201 SER A N 1
ATOM 1561 C CA . SER A 1 201 ? -15.285 -0.133 6.779 1.00 97.62 201 SER A CA 1
ATOM 1562 C C . SER A 1 201 ? -16.527 0.605 6.282 1.00 97.62 201 SER A C 1
ATOM 1564 O O . SER A 1 201 ? -16.464 1.797 5.998 1.00 97.62 201 SER A O 1
ATOM 1566 N N . ASP A 1 202 ? -17.671 -0.073 6.205 1.00 96.94 202 ASP A N 1
ATOM 1567 C CA . ASP A 1 202 ? -18.941 0.534 5.762 1.00 96.94 202 ASP A CA 1
ATOM 1568 C C . ASP A 1 202 ? -19.395 1.705 6.651 1.00 96.94 202 ASP A C 1
ATOM 1570 O O . ASP A 1 202 ? -20.118 2.590 6.201 1.00 96.94 202 ASP A O 1
ATOM 1574 N N . ASP A 1 203 ? -18.974 1.707 7.917 1.00 95.25 203 ASP A N 1
ATOM 1575 C CA . ASP A 1 203 ? -19.314 2.721 8.918 1.00 95.25 203 ASP A CA 1
ATOM 1576 C C . ASP A 1 203 ? -18.255 3.825 9.083 1.00 95.25 203 ASP A C 1
ATOM 1578 O O . ASP A 1 203 ? -18.327 4.587 10.045 1.00 95.25 203 ASP A O 1
ATOM 1582 N N . ASP A 1 204 ? -17.255 3.879 8.197 1.00 94.88 204 ASP A N 1
ATOM 1583 C CA . ASP A 1 204 ? -16.122 4.817 8.238 1.00 94.88 204 ASP A CA 1
ATOM 1584 C C . ASP A 1 204 ? -15.257 4.761 9.511 1.00 94.88 204 ASP A C 1
ATOM 1586 O O . ASP A 1 204 ? -14.352 5.577 9.675 1.00 94.88 204 ASP A O 1
ATOM 1590 N N . SER A 1 205 ? -15.481 3.801 10.416 1.00 95.19 205 SER A N 1
ATOM 1591 C CA . SER A 1 205 ? -14.731 3.715 11.676 1.00 95.19 205 SER A CA 1
ATOM 1592 C C . SER A 1 205 ? -13.303 3.189 11.505 1.00 95.19 205 SER A C 1
ATOM 1594 O O . SER A 1 205 ? -12.430 3.497 12.323 1.00 95.19 205 SER A O 1
ATOM 1596 N N . CYS A 1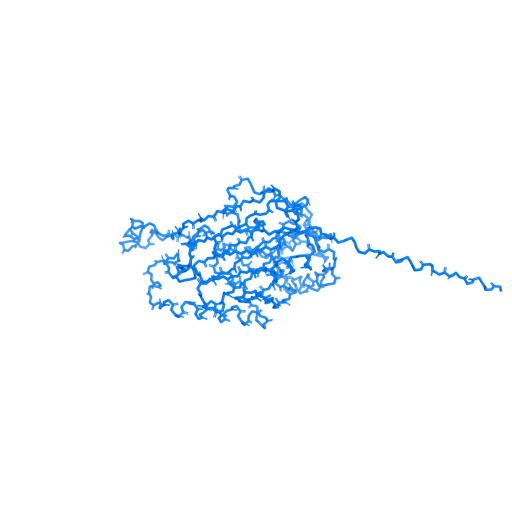 206 ? -13.049 2.424 10.440 1.00 96.69 206 CYS A N 1
ATOM 1597 C CA . CYS A 1 206 ? -11.775 1.762 10.193 1.00 96.69 206 CYS A CA 1
ATOM 1598 C C . CYS A 1 206 ? -11.236 2.067 8.794 1.00 96.69 206 CYS A C 1
ATOM 1600 O O . CYS A 1 206 ? -11.959 1.981 7.801 1.00 96.69 206 CYS A O 1
ATOM 1602 N N . GLN A 1 207 ? -9.930 2.320 8.717 1.00 96.50 207 GLN A N 1
ATOM 1603 C CA . GLN A 1 207 ? -9.177 2.406 7.470 1.00 96.50 207 GLN A CA 1
ATOM 1604 C C . GLN A 1 207 ? -8.182 1.243 7.408 1.00 96.50 207 GLN A C 1
ATOM 1606 O O . GLN A 1 207 ? -7.435 1.000 8.353 1.00 96.50 207 GLN A O 1
ATOM 1611 N N . ILE A 1 208 ? -8.207 0.484 6.317 1.00 97.44 208 ILE A N 1
ATOM 1612 C CA . ILE A 1 208 ? -7.413 -0.728 6.138 1.00 97.44 208 ILE A CA 1
ATOM 1613 C C . ILE A 1 208 ? -6.321 -0.449 5.110 1.00 97.44 208 ILE A C 1
ATOM 1615 O O . ILE A 1 208 ? -6.615 -0.028 3.993 1.00 97.44 208 ILE A O 1
ATOM 1619 N N . ILE A 1 209 ? -5.072 -0.725 5.477 1.00 96.56 209 ILE A N 1
ATOM 1620 C CA . ILE A 1 209 ? -3.934 -0.763 4.555 1.00 96.56 209 ILE A CA 1
ATOM 1621 C C . ILE A 1 209 ? -3.362 -2.170 4.606 1.00 96.56 209 ILE A C 1
ATOM 1623 O O . ILE A 1 209 ? -3.038 -2.656 5.687 1.00 96.56 209 ILE A O 1
ATOM 1627 N N . ALA A 1 210 ? -3.221 -2.829 3.463 1.00 97.25 210 ALA A N 1
ATOM 1628 C CA . ALA A 1 210 ? -2.483 -4.081 3.396 1.00 97.25 210 ALA A CA 1
ATOM 1629 C C . ALA A 1 210 ? -1.378 -3.995 2.351 1.00 97.25 210 ALA A C 1
ATOM 1631 O O . ALA A 1 210 ? -1.655 -3.670 1.197 1.00 97.25 210 ALA A O 1
ATOM 1632 N N . THR A 1 211 ? -0.154 -4.325 2.751 1.00 96.25 211 THR A N 1
ATOM 1633 C CA . THR A 1 211 ? 1.019 -4.302 1.875 1.00 96.25 211 THR A CA 1
ATOM 1634 C C . THR A 1 211 ? 1.652 -5.679 1.854 1.00 96.25 211 THR A C 1
ATOM 1636 O O . THR A 1 211 ? 1.848 -6.281 2.907 1.00 96.25 211 THR A O 1
ATOM 1639 N N . PHE A 1 212 ? 1.965 -6.191 0.664 1.00 96.38 212 PHE A N 1
ATOM 1640 C CA . PHE A 1 212 ? 2.711 -7.437 0.495 1.00 96.38 212 PHE A CA 1
ATOM 1641 C C . PHE A 1 212 ? 3.754 -7.273 -0.607 1.00 96.38 212 PHE A C 1
ATOM 1643 O O . PHE A 1 212 ? 3.378 -6.931 -1.732 1.00 96.38 212 PHE A O 1
ATOM 1650 N N . PRO A 1 213 ? 5.038 -7.554 -0.338 1.00 95.75 213 PRO A N 1
ATOM 1651 C CA . PRO A 1 213 ? 6.047 -7.610 -1.381 1.00 95.75 213 PRO A CA 1
ATOM 1652 C C . PRO A 1 213 ? 5.707 -8.676 -2.408 1.00 95.75 213 PRO A C 1
ATOM 1654 O O . PRO A 1 213 ? 5.254 -9.776 -2.078 1.00 95.75 213 PRO A O 1
ATOM 1657 N N . LEU A 1 214 ? 5.967 -8.34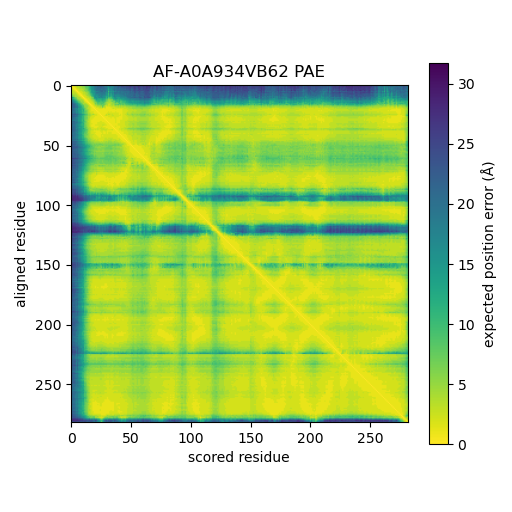4 -3.661 1.00 96.50 214 LEU A N 1
ATOM 1658 C CA . LEU A 1 214 ? 5.754 -9.207 -4.800 1.00 96.50 214 LEU A CA 1
ATOM 1659 C C . LEU A 1 214 ? 7.088 -9.495 -5.472 1.00 96.50 214 LEU A C 1
ATOM 1661 O O . LEU A 1 214 ? 7.946 -8.629 -5.640 1.00 96.50 214 LEU A O 1
ATOM 1665 N N . ASN A 1 215 ? 7.225 -10.730 -5.920 1.00 96.06 215 ASN A N 1
ATOM 1666 C CA . ASN A 1 215 ? 8.259 -11.133 -6.848 1.00 96.06 215 ASN A CA 1
ATOM 1667 C C . ASN A 1 215 ? 7.624 -11.440 -8.207 1.00 96.06 215 ASN A C 1
ATOM 1669 O O . ASN A 1 215 ? 6.566 -12.069 -8.280 1.00 96.06 215 ASN A O 1
ATOM 1673 N N . LEU A 1 216 ? 8.285 -10.999 -9.274 1.00 96.31 216 LEU A N 1
ATOM 1674 C CA . LEU A 1 216 ? 7.861 -11.208 -10.651 1.00 96.31 216 LEU A CA 1
ATOM 1675 C C . LEU A 1 216 ? 9.093 -11.549 -11.503 1.00 96.31 216 LEU A C 1
ATOM 1677 O O . LEU A 1 216 ? 9.944 -10.680 -11.721 1.00 96.31 216 LEU A O 1
ATOM 1681 N N . PRO A 1 217 ? 9.221 -12.803 -11.979 1.00 95.69 217 PRO A N 1
ATOM 1682 C CA . PRO A 1 217 ? 10.354 -13.206 -12.799 1.00 95.69 217 PRO A CA 1
ATOM 1683 C C . PRO A 1 217 ? 10.539 -12.303 -14.023 1.00 95.69 217 PRO A C 1
ATOM 1685 O O . PRO A 1 217 ? 9.587 -12.003 -14.738 1.00 95.69 217 PRO A O 1
ATOM 1688 N N . GLY A 1 218 ? 11.785 -11.905 -14.278 1.00 94.81 218 GLY A N 1
ATOM 1689 C CA . GLY A 1 218 ? 12.146 -11.027 -15.395 1.00 94.81 218 GLY A CA 1
ATOM 1690 C C . GLY A 1 218 ? 12.388 -9.572 -15.000 1.00 94.81 218 GLY A C 1
ATOM 1691 O O . GLY A 1 218 ? 13.024 -8.857 -15.776 1.00 94.81 218 GLY A O 1
ATOM 1692 N N . LEU A 1 219 ? 11.984 -9.159 -13.793 1.00 95.94 219 LEU A N 1
ATOM 1693 C CA . LEU A 1 219 ? 12.369 -7.855 -13.265 1.00 95.94 219 LEU A CA 1
ATOM 1694 C C . LEU A 1 219 ? 13.889 -7.764 -13.030 1.00 95.94 219 LEU A C 1
ATOM 1696 O O . LEU A 1 219 ? 14.516 -8.750 -12.626 1.00 95.94 219 LEU A O 1
ATOM 1700 N N . PRO A 1 220 ? 14.501 -6.594 -13.284 1.00 95.06 220 PRO A N 1
ATOM 1701 C CA . PRO A 1 220 ? 15.888 -6.330 -12.917 1.00 95.06 220 PRO A CA 1
ATOM 1702 C C . PRO A 1 220 ? 16.097 -6.374 -11.398 1.00 95.06 220 PRO A C 1
ATOM 1704 O O . PRO A 1 220 ? 15.174 -6.134 -10.624 1.00 95.06 220 PRO A O 1
ATOM 1707 N N . THR A 1 221 ? 17.332 -6.637 -10.976 1.00 92.38 221 THR A N 1
ATOM 1708 C CA . THR A 1 221 ? 17.794 -6.402 -9.600 1.00 92.38 221 THR A CA 1
ATOM 1709 C C . THR A 1 221 ? 18.496 -5.044 -9.511 1.00 92.38 221 THR A C 1
ATOM 1711 O O . THR A 1 221 ? 18.766 -4.421 -10.540 1.00 92.38 221 THR A O 1
ATOM 1714 N N . GLU A 1 222 ? 18.849 -4.605 -8.303 1.00 87.94 222 GLU A N 1
ATOM 1715 C CA . GLU A 1 222 ? 19.624 -3.373 -8.059 1.00 87.94 222 GLU A CA 1
ATOM 1716 C C . GLU A 1 222 ? 20.946 -3.328 -8.847 1.00 87.94 222 GLU A C 1
ATOM 1718 O O . GLU A 1 222 ? 21.382 -2.276 -9.328 1.00 87.94 222 GLU A O 1
ATOM 1723 N N . GLU A 1 223 ? 21.586 -4.489 -9.015 1.00 88.50 223 GLU A N 1
ATOM 1724 C CA . GLU A 1 223 ? 22.835 -4.635 -9.761 1.00 88.50 223 GLU A CA 1
ATOM 1725 C C . GLU A 1 223 ? 22.593 -4.628 -11.274 1.00 88.50 223 GLU A C 1
ATOM 1727 O O . GLU A 1 223 ? 23.423 -4.142 -12.047 1.00 88.50 223 GLU A O 1
ATOM 1732 N N . LYS A 1 224 ? 21.449 -5.157 -11.723 1.00 89.81 224 LYS A N 1
ATOM 1733 C CA . LYS A 1 224 ? 21.108 -5.263 -13.143 1.00 89.81 224 LYS A CA 1
ATOM 1734 C C . LYS A 1 224 ? 20.203 -4.115 -13.573 1.00 89.81 224 LYS A C 1
ATOM 1736 O O . LYS A 1 224 ? 19.021 -4.292 -13.825 1.00 89.81 224 LYS A O 1
ATOM 1741 N N . ARG A 1 225 ? 20.797 -2.951 -13.797 1.00 89.12 225 ARG A N 1
ATOM 1742 C CA . ARG A 1 225 ? 20.117 -1.687 -14.125 1.00 89.12 225 ARG A CA 1
ATOM 1743 C C . ARG A 1 225 ? 19.564 -1.566 -15.554 1.00 89.12 225 ARG A C 1
ATOM 1745 O O . ARG A 1 225 ? 19.728 -0.532 -16.192 1.00 89.12 225 ARG A O 1
ATOM 1752 N N . SER A 1 226 ? 18.936 -2.615 -16.090 1.00 95.75 226 SER A N 1
ATOM 1753 C CA . SER A 1 226 ? 18.291 -2.559 -17.410 1.00 95.75 226 SER A CA 1
ATOM 1754 C C . SER A 1 226 ? 17.006 -3.377 -17.491 1.00 95.75 226 SER A C 1
ATOM 1756 O O . SER A 1 226 ? 16.950 -4.514 -17.024 1.00 95.75 226 SER A O 1
ATOM 1758 N N . HIS A 1 227 ? 15.982 -2.805 -18.124 1.00 97.12 227 HIS A N 1
ATOM 1759 C CA . HIS A 1 227 ? 14.676 -3.429 -18.325 1.00 97.12 227 HIS A CA 1
ATOM 1760 C C . HIS A 1 227 ? 13.996 -2.837 -19.564 1.00 97.12 227 HIS A C 1
ATOM 1762 O O . HIS A 1 227 ? 14.099 -1.637 -19.812 1.00 97.12 227 HIS A O 1
ATOM 1768 N N . LEU A 1 228 ? 13.320 -3.675 -20.359 1.00 97.00 228 LEU A N 1
ATOM 1769 C CA . LEU A 1 228 ? 12.572 -3.256 -21.559 1.00 97.00 228 LEU A CA 1
ATOM 1770 C C . LEU A 1 228 ? 13.382 -2.348 -22.504 1.00 97.00 228 LEU A C 1
ATOM 1772 O O . LEU A 1 228 ? 12.910 -1.305 -22.952 1.00 97.00 228 LEU A O 1
ATOM 1776 N N . GLY A 1 229 ? 14.637 -2.731 -22.761 1.00 95.75 229 GLY A N 1
ATOM 1777 C CA . GLY A 1 229 ? 15.542 -2.005 -23.658 1.00 95.75 229 GLY A CA 1
ATOM 1778 C C . GLY A 1 229 ? 16.080 -0.677 -23.113 1.00 95.75 229 GLY A C 1
ATOM 1779 O O . GLY A 1 229 ? 16.769 0.026 -23.843 1.00 95.75 229 GLY A O 1
ATOM 1780 N N . ARG A 1 230 ? 15.796 -0.331 -21.853 1.00 96.06 230 ARG A N 1
ATOM 1781 C CA . ARG A 1 230 ? 16.261 0.900 -21.200 1.00 96.06 230 ARG A CA 1
ATOM 1782 C C . ARG A 1 230 ? 17.197 0.588 -20.046 1.00 96.06 230 ARG A C 1
ATOM 1784 O O . ARG A 1 230 ? 17.153 -0.509 -19.489 1.00 96.06 230 ARG A O 1
ATOM 1791 N N . SER A 1 231 ? 18.060 1.542 -19.715 1.00 95.50 231 SER A N 1
ATOM 1792 C CA . SER A 1 231 ? 19.093 1.395 -18.691 1.00 95.50 231 SER A CA 1
ATOM 1793 C C . SER A 1 231 ? 19.264 2.686 -17.906 1.00 95.50 231 SER A C 1
ATOM 1795 O O . SER A 1 231 ? 19.326 3.754 -18.509 1.00 95.50 231 SER A O 1
ATOM 1797 N N . THR A 1 232 ? 19.416 2.589 -16.584 1.00 94.38 232 THR A N 1
ATOM 1798 C CA . THR A 1 232 ? 19.714 3.758 -15.734 1.00 94.38 232 THR A CA 1
ATOM 1799 C C . THR A 1 232 ? 21.200 4.124 -15.734 1.00 94.38 232 THR A C 1
ATOM 1801 O O . THR A 1 232 ? 21.597 5.086 -15.084 1.00 94.38 232 THR A O 1
ATOM 1804 N N . ALA A 1 233 ? 22.041 3.406 -16.494 1.00 93.81 233 ALA A N 1
ATOM 1805 C CA . ALA A 1 233 ? 23.455 3.750 -16.666 1.00 93.81 233 ALA A CA 1
ATOM 1806 C C . ALA A 1 233 ? 23.661 5.099 -17.384 1.00 93.81 233 ALA A C 1
ATOM 1808 O O . ALA A 1 233 ? 24.636 5.789 -17.099 1.00 93.81 233 ALA A O 1
ATOM 1809 N N . ASN A 1 234 ? 22.744 5.485 -18.282 1.00 92.12 234 ASN A N 1
ATOM 1810 C CA . ASN A 1 234 ? 22.654 6.846 -18.811 1.00 92.12 234 ASN A CA 1
ATOM 1811 C C . ASN A 1 234 ? 21.352 7.487 -18.318 1.00 92.12 234 ASN A C 1
ATOM 1813 O O . ASN A 1 234 ? 20.316 7.410 -18.977 1.00 92.12 234 ASN A O 1
ATOM 1817 N N . TYR A 1 235 ? 21.411 8.096 -17.133 1.00 93.75 235 TYR A N 1
ATOM 1818 C CA . TYR A 1 235 ? 20.236 8.660 -16.473 1.00 93.75 235 TYR A CA 1
ATOM 1819 C C . TYR A 1 235 ? 19.541 9.746 -17.305 1.00 93.75 235 TYR A C 1
ATOM 1821 O O . TYR A 1 235 ? 18.317 9.822 -17.292 1.00 93.75 235 TYR A O 1
ATOM 1829 N N . GLN A 1 236 ? 20.286 10.543 -18.080 1.00 95.81 236 GLN A N 1
ATOM 1830 C CA . GLN A 1 236 ? 19.686 11.577 -18.927 1.00 95.81 236 GLN A CA 1
ATOM 1831 C C . GLN A 1 236 ? 18.809 10.966 -20.027 1.00 95.81 236 GLN A C 1
ATOM 1833 O O . GLN A 1 236 ? 17.671 11.393 -20.213 1.00 95.81 236 GLN A O 1
ATOM 1838 N N . ASP A 1 237 ? 19.311 9.945 -20.728 1.00 95.19 237 ASP A N 1
ATOM 1839 C CA . ASP A 1 237 ? 18.540 9.240 -21.761 1.00 95.19 237 ASP A CA 1
ATOM 1840 C C . ASP A 1 237 ? 17.342 8.499 -21.155 1.00 95.19 237 ASP A C 1
ATOM 1842 O O . ASP A 1 237 ? 16.254 8.473 -21.737 1.00 95.19 237 ASP A O 1
ATOM 1846 N N . PHE A 1 238 ? 17.525 7.908 -19.970 1.00 96.31 238 PHE A N 1
ATOM 1847 C CA . PHE A 1 238 ? 16.447 7.236 -19.253 1.00 96.31 238 PHE A CA 1
ATOM 1848 C C . PHE A 1 238 ? 15.344 8.214 -18.848 1.00 96.31 238 PHE A C 1
ATOM 1850 O O . PHE A 1 238 ? 14.187 7.981 -19.182 1.00 96.31 238 PHE A O 1
ATOM 1857 N N . SER A 1 239 ? 15.705 9.333 -18.219 1.00 95.88 239 SER A N 1
ATOM 1858 C CA . SER A 1 239 ? 14.779 10.395 -17.818 1.00 95.88 239 SER A CA 1
ATOM 1859 C C . SER A 1 239 ? 13.992 10.936 -19.018 1.00 95.88 239 SER A C 1
ATOM 1861 O O . SER A 1 239 ? 12.766 11.003 -18.979 1.00 95.88 239 SER A O 1
ATOM 1863 N N . ASN A 1 240 ? 14.665 11.170 -20.152 1.00 96.69 240 ASN A N 1
ATOM 1864 C CA . ASN A 1 240 ? 14.024 11.605 -21.400 1.00 96.69 240 ASN A CA 1
ATOM 1865 C C . ASN A 1 240 ? 13.031 10.580 -21.986 1.00 96.69 240 ASN A C 1
ATOM 1867 O O . ASN A 1 240 ? 12.210 10.934 -22.831 1.00 96.69 240 ASN A O 1
ATOM 1871 N N . THR A 1 241 ? 13.122 9.306 -21.595 1.00 97.00 241 THR A N 1
ATOM 1872 C CA . THR A 1 241 ? 12.273 8.213 -22.101 1.00 97.00 241 THR A CA 1
ATOM 1873 C C . THR A 1 241 ? 11.434 7.549 -21.007 1.00 97.00 241 THR A C 1
ATOM 1875 O O . THR A 1 241 ? 10.850 6.485 -21.245 1.00 97.00 241 THR A O 1
ATOM 1878 N N . TYR A 1 242 ? 11.351 8.175 -19.829 1.00 96.50 242 TYR A N 1
ATOM 1879 C CA . TYR A 1 242 ? 10.770 7.579 -18.630 1.00 96.50 242 TYR A CA 1
ATOM 1880 C C . TYR A 1 242 ? 9.265 7.338 -18.757 1.00 96.50 242 TYR A C 1
ATOM 1882 O O . TYR A 1 242 ? 8.804 6.235 -18.489 1.00 96.50 242 TYR A O 1
ATOM 1890 N N . ASP A 1 243 ? 8.499 8.291 -19.285 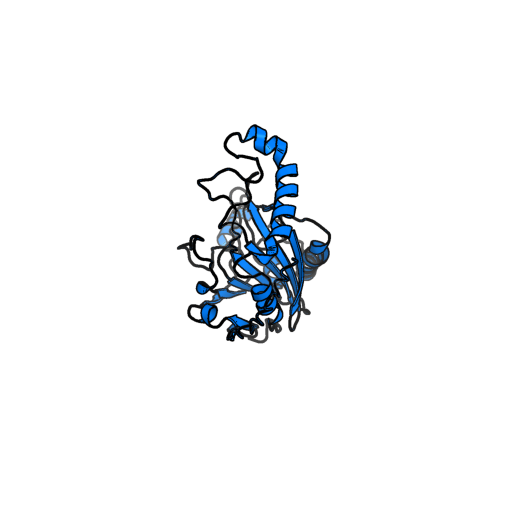1.00 96.12 243 ASP A N 1
ATOM 1891 C CA . ASP A 1 243 ? 7.050 8.108 -19.466 1.00 96.12 243 ASP A CA 1
ATOM 1892 C C . ASP A 1 243 ? 6.729 6.911 -20.376 1.00 96.12 243 ASP A C 1
ATOM 1894 O O . ASP A 1 243 ? 5.827 6.110 -20.103 1.00 96.12 243 ASP A O 1
ATOM 1898 N N . GLN A 1 244 ? 7.519 6.736 -21.444 1.00 97.50 244 GLN A N 1
ATOM 1899 C CA . GLN A 1 244 ? 7.385 5.578 -22.323 1.00 97.50 244 GLN A CA 1
ATOM 1900 C C . GLN A 1 244 ? 7.785 4.290 -21.596 1.00 97.50 244 GLN A C 1
ATOM 1902 O O . GLN A 1 244 ? 7.111 3.274 -21.757 1.00 97.50 244 GLN A O 1
ATOM 1907 N N . TYR A 1 245 ? 8.848 4.321 -20.785 1.00 97.44 245 TYR A N 1
ATOM 1908 C CA . TYR A 1 245 ? 9.214 3.188 -19.941 1.00 97.44 245 TYR A CA 1
ATOM 1909 C C . TYR A 1 245 ? 8.072 2.790 -19.007 1.00 97.44 245 TYR A C 1
ATOM 1911 O O . TYR A 1 245 ? 7.719 1.617 -18.966 1.00 97.44 245 TYR A O 1
ATOM 1919 N N . THR A 1 246 ? 7.459 3.746 -18.309 1.00 96.44 246 THR A N 1
ATOM 1920 C CA . THR A 1 246 ? 6.352 3.496 -17.382 1.00 96.44 246 THR A CA 1
ATOM 1921 C C . THR A 1 246 ? 5.155 2.876 -18.092 1.00 96.44 246 THR A C 1
ATOM 1923 O O . THR A 1 246 ? 4.598 1.890 -17.606 1.00 96.44 246 THR A O 1
ATOM 1926 N N . SER A 1 247 ? 4.803 3.367 -19.285 1.00 96.94 247 SER A N 1
ATOM 1927 C CA . SER A 1 247 ? 3.756 2.761 -20.120 1.00 96.94 247 SER A CA 1
ATOM 1928 C C . SER A 1 247 ? 4.091 1.319 -20.527 1.00 96.94 247 SER A C 1
ATOM 1930 O O . SER A 1 247 ? 3.255 0.420 -20.392 1.00 96.94 247 SER A O 1
ATOM 1932 N N . ASP A 1 248 ? 5.320 1.076 -20.992 1.00 98.06 248 ASP A N 1
ATOM 1933 C CA . ASP A 1 248 ? 5.779 -0.249 -21.419 1.00 98.06 248 ASP A CA 1
ATOM 1934 C C . ASP A 1 248 ? 5.846 -1.228 -20.231 1.00 98.06 248 ASP A C 1
ATOM 1936 O O . ASP A 1 248 ? 5.433 -2.382 -20.351 1.00 98.06 248 ASP A O 1
ATOM 1940 N N . ALA A 1 249 ? 6.315 -0.763 -19.070 1.00 97.69 249 ALA A N 1
ATOM 1941 C CA . ALA A 1 249 ? 6.445 -1.543 -17.845 1.00 97.69 249 ALA A CA 1
ATOM 1942 C C . ALA A 1 249 ? 5.084 -1.952 -17.275 1.00 97.69 249 ALA A C 1
ATOM 1944 O O . ALA A 1 249 ? 4.914 -3.117 -16.918 1.00 97.69 249 ALA A O 1
ATOM 1945 N N . LYS A 1 250 ? 4.093 -1.046 -17.257 1.00 97.31 250 LYS A N 1
ATOM 1946 C CA . LYS A 1 250 ? 2.717 -1.375 -16.841 1.00 97.31 250 LYS A CA 1
ATOM 1947 C C . LYS A 1 250 ? 2.111 -2.461 -17.743 1.00 97.31 250 LYS A C 1
ATOM 1949 O O . LYS A 1 250 ? 1.623 -3.467 -17.237 1.00 97.31 250 LYS A O 1
ATOM 1954 N N . LYS A 1 251 ? 2.234 -2.330 -19.072 1.00 97.94 251 LYS A N 1
ATOM 1955 C CA . LYS A 1 251 ? 1.763 -3.357 -20.028 1.00 97.94 251 LYS A CA 1
ATOM 1956 C C . LYS A 1 251 ? 2.477 -4.693 -19.842 1.00 97.94 251 LYS A C 1
ATOM 1958 O O . LYS A 1 251 ? 1.847 -5.748 -19.898 1.00 97.94 251 LYS A O 1
ATOM 1963 N N . TRP A 1 252 ? 3.793 -4.658 -19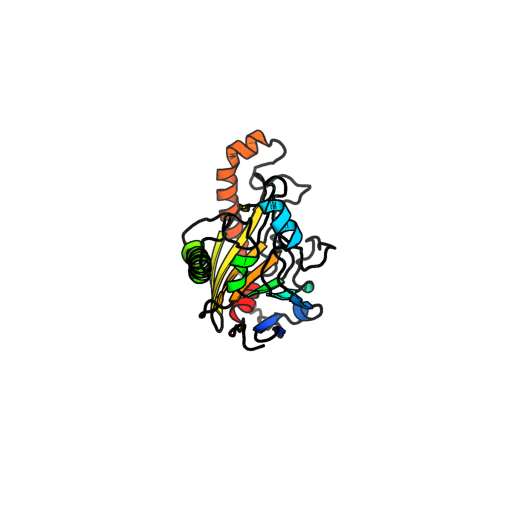.634 1.00 98.00 252 TRP A N 1
ATOM 1964 C CA . TRP A 1 252 ? 4.579 -5.861 -19.379 1.00 98.00 252 TRP A CA 1
ATOM 1965 C C . TRP A 1 252 ? 4.130 -6.553 -18.087 1.00 98.00 252 TRP A C 1
ATOM 1967 O O . TRP A 1 252 ? 3.944 -7.769 -18.083 1.00 98.00 252 TRP A O 1
ATOM 1977 N N . LEU A 1 253 ? 3.886 -5.794 -17.017 1.00 97.56 253 LEU A N 1
ATOM 1978 C CA . LEU A 1 253 ? 3.388 -6.329 -15.753 1.00 97.56 253 LEU A CA 1
ATOM 1979 C C . LEU A 1 253 ? 2.012 -6.981 -15.934 1.00 97.56 253 LEU A C 1
ATOM 1981 O O . LEU A 1 253 ? 1.817 -8.113 -15.497 1.00 97.56 253 LEU A O 1
ATOM 1985 N N . GLU A 1 254 ? 1.087 -6.331 -16.643 1.00 97.50 254 GLU A N 1
ATOM 1986 C CA . GLU A 1 254 ? -0.243 -6.881 -16.934 1.00 97.50 254 GLU A CA 1
ATOM 1987 C C . GLU A 1 254 ? -0.177 -8.211 -17.697 1.00 97.50 254 GLU A C 1
ATOM 1989 O O . GLU A 1 254 ? -0.853 -9.174 -17.333 1.00 97.50 254 GLU A O 1
ATOM 1994 N N . GLN A 1 255 ? 0.689 -8.300 -18.709 1.00 98.06 255 GLN A N 1
ATOM 1995 C CA . GLN A 1 255 ? 0.903 -9.525 -19.488 1.00 98.06 255 GLN A CA 1
ATOM 1996 C C . GLN A 1 255 ? 1.519 -10.661 -18.662 1.00 98.06 255 GLN A C 1
ATOM 1998 O O . GLN A 1 255 ? 1.314 -11.834 -18.975 1.00 98.06 255 GLN A O 1
ATOM 2003 N N . ASN A 1 256 ? 2.261 -10.325 -17.605 1.00 98.06 256 ASN A N 1
ATOM 2004 C CA . ASN A 1 256 ? 2.961 -11.281 -16.751 1.00 98.06 256 ASN A CA 1
ATOM 2005 C C . ASN A 1 256 ? 2.298 -11.466 -15.377 1.00 98.06 256 ASN A C 1
ATOM 2007 O O . ASN A 1 256 ? 2.853 -12.158 -14.524 1.00 98.06 256 ASN A O 1
ATOM 2011 N N . ALA A 1 257 ? 1.095 -10.921 -15.160 1.00 97.75 257 ALA A N 1
ATOM 2012 C CA . ALA A 1 257 ? 0.425 -10.925 -13.858 1.00 97.75 257 ALA A CA 1
ATOM 2013 C C . ALA A 1 257 ? 0.214 -12.337 -13.276 1.00 97.75 257 ALA A C 1
ATOM 2015 O O . ALA A 1 257 ? 0.261 -12.528 -12.062 1.00 97.75 257 ALA A O 1
ATOM 2016 N N . GLY A 1 258 ? 0.037 -13.348 -14.137 1.00 97.38 258 GLY A N 1
ATOM 2017 C CA . GLY A 1 258 ? -0.097 -14.752 -13.730 1.00 97.38 258 GLY A CA 1
ATOM 2018 C C . GLY A 1 258 ? 1.171 -15.374 -13.124 1.00 97.38 258 GLY A C 1
ATOM 2019 O O . GLY A 1 258 ? 1.082 -16.436 -12.515 1.00 97.38 258 GLY A O 1
ATOM 2020 N N . ASN A 1 259 ? 2.328 -14.718 -13.264 1.00 97.56 259 ASN A N 1
ATOM 2021 C CA . ASN A 1 259 ? 3.621 -15.171 -12.740 1.00 97.56 259 ASN A CA 1
ATOM 2022 C C . ASN A 1 259 ? 4.022 -14.472 -11.428 1.00 97.56 259 ASN A C 1
ATOM 2024 O O . ASN A 1 259 ? 5.114 -14.719 -10.918 1.00 97.56 259 ASN A O 1
ATOM 2028 N N . ILE A 1 260 ? 3.173 -13.586 -10.898 1.00 97.56 260 ILE A N 1
ATOM 2029 C CA . ILE A 1 260 ? 3.429 -12.864 -9.649 1.00 97.56 260 ILE A CA 1
ATOM 2030 C C . ILE A 1 260 ? 3.375 -13.837 -8.461 1.00 97.56 260 ILE A C 1
ATOM 2032 O O . ILE A 1 260 ? 2.476 -14.676 -8.361 1.00 97.56 260 ILE A O 1
ATOM 2036 N N . THR A 1 261 ? 4.331 -13.702 -7.540 1.00 96.81 261 THR A N 1
ATOM 2037 C CA . THR A 1 261 ? 4.418 -14.493 -6.304 1.00 96.81 261 THR A CA 1
ATOM 2038 C C . THR A 1 261 ? 4.574 -13.592 -5.069 1.00 96.81 261 THR A C 1
ATOM 2040 O O . THR A 1 261 ? 5.520 -12.805 -5.062 1.00 96.81 261 THR A O 1
ATOM 2043 N N . PRO A 1 262 ? 3.738 -13.731 -4.015 1.00 96.94 262 PRO A N 1
ATOM 2044 C CA . PRO A 1 262 ? 2.514 -14.538 -3.952 1.00 96.94 262 PRO A CA 1
ATOM 2045 C C . PRO A 1 262 ? 1.509 -14.213 -5.060 1.00 96.94 262 PRO A C 1
ATOM 2047 O O . PRO A 1 262 ? 1.493 -13.098 -5.569 1.00 96.94 262 PRO A O 1
ATOM 2050 N N . SER A 1 263 ? 0.666 -15.179 -5.436 1.00 97.62 263 SER A N 1
ATOM 2051 C CA . SER A 1 263 ? -0.323 -14.929 -6.488 1.00 97.62 263 SER A CA 1
ATOM 2052 C C . SER A 1 263 ? -1.325 -13.859 -6.049 1.00 97.62 263 SER A C 1
ATOM 2054 O O . SER A 1 263 ? -1.782 -13.865 -4.901 1.00 97.62 263 SER A O 1
ATOM 2056 N N . LEU A 1 264 ? -1.717 -12.980 -6.976 1.00 98.25 264 LEU A N 1
ATOM 2057 C CA . LEU A 1 264 ? -2.733 -11.960 -6.702 1.00 98.25 264 LEU A CA 1
ATOM 2058 C C . LEU A 1 264 ? -4.057 -12.590 -6.259 1.00 98.25 264 LEU A C 1
ATOM 2060 O O . LEU A 1 264 ? -4.715 -12.057 -5.381 1.00 98.25 264 LEU A O 1
ATOM 2064 N N . 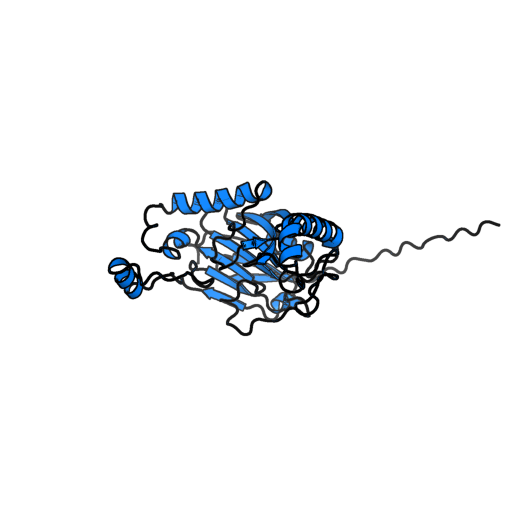GLN A 1 265 ? -4.411 -13.766 -6.786 1.00 97.88 265 GLN A N 1
ATOM 2065 C CA . GLN A 1 265 ? -5.615 -14.486 -6.370 1.00 97.88 265 GLN A CA 1
ATOM 2066 C C . GLN A 1 265 ? -5.574 -14.889 -4.889 1.00 97.88 265 GLN A C 1
ATOM 2068 O O . GLN A 1 265 ? -6.583 -14.766 -4.202 1.00 97.88 265 GLN A O 1
ATOM 2073 N N . THR A 1 266 ? -4.430 -15.366 -4.389 1.00 97.44 266 THR A N 1
ATOM 2074 C CA . THR A 1 266 ? -4.272 -15.729 -2.971 1.00 97.44 266 THR A CA 1
ATOM 2075 C C . THR A 1 266 ? -4.426 -14.503 -2.069 1.00 97.44 266 THR A C 1
ATOM 2077 O O . THR A 1 266 ? -5.088 -14.582 -1.035 1.00 97.44 266 THR A O 1
ATOM 2080 N N . LEU A 1 267 ? -3.833 -13.374 -2.465 1.00 98.50 267 LEU A N 1
ATOM 2081 C CA . LEU A 1 267 ? -3.917 -12.114 -1.722 1.00 98.50 267 LEU A CA 1
ATOM 2082 C C . LEU A 1 267 ? -5.335 -11.525 -1.766 1.00 98.50 267 LEU A C 1
ATOM 2084 O O . LEU A 1 267 ? -5.860 -11.139 -0.722 1.00 98.50 267 LEU A O 1
ATOM 2088 N N . ASP A 1 268 ? -5.980 -11.545 -2.936 1.00 98.69 268 ASP A N 1
ATOM 2089 C CA . ASP A 1 268 ? -7.367 -11.116 -3.119 1.00 98.69 268 ASP A CA 1
ATOM 2090 C C . ASP A 1 268 ? -8.304 -11.938 -2.215 1.00 98.69 268 ASP A C 1
ATOM 2092 O O . ASP A 1 268 ? -9.073 -11.363 -1.454 1.00 98.69 268 ASP A O 1
ATOM 2096 N N . GLN A 1 269 ? -8.190 -13.274 -2.213 1.00 98.31 269 GLN A N 1
ATOM 2097 C CA . GLN A 1 269 ? -9.018 -14.161 -1.377 1.00 98.31 269 GLN A CA 1
ATOM 2098 C C . GLN A 1 269 ? -8.818 -13.934 0.125 1.00 98.31 269 GLN A C 1
ATOM 2100 O O . GLN A 1 269 ? -9.772 -13.993 0.902 1.00 98.31 269 GLN A O 1
ATOM 2105 N N . MET A 1 270 ? -7.580 -13.679 0.551 1.00 98.50 270 MET A N 1
ATOM 2106 C CA . MET A 1 270 ? -7.288 -13.325 1.939 1.00 98.50 270 MET A CA 1
ATOM 2107 C C . MET A 1 270 ? -7.994 -12.019 2.324 1.00 98.50 270 MET A C 1
ATOM 2109 O O . MET A 1 270 ? -8.616 -11.952 3.382 1.00 98.50 270 MET A O 1
ATOM 2113 N N . LEU A 1 271 ? -7.955 -11.006 1.461 1.00 98.62 271 LEU A N 1
ATOM 2114 C CA . LEU A 1 271 ? -8.587 -9.708 1.703 1.00 98.62 271 LEU A CA 1
ATOM 2115 C C . LEU A 1 271 ? -10.118 -9.786 1.634 1.00 98.62 271 LEU A C 1
ATOM 2117 O O . LEU A 1 271 ? -10.786 -9.223 2.494 1.00 98.62 271 LEU A O 1
ATOM 2121 N N . GLU A 1 272 ? -10.679 -10.552 0.696 1.00 98.69 272 GLU A N 1
ATOM 2122 C CA . GLU A 1 272 ? -12.117 -10.863 0.622 1.00 98.69 272 GLU A CA 1
ATOM 2123 C C . GLU A 1 272 ? -12.621 -11.550 1.908 1.00 98.69 272 GLU A C 1
ATOM 2125 O O . GLU A 1 272 ? -13.777 -11.390 2.302 1.00 98.69 272 GLU A O 1
ATOM 2130 N N . SER A 1 273 ? -11.748 -12.292 2.602 1.00 98.69 273 SER A N 1
ATOM 2131 C CA . SER A 1 273 ? -12.074 -12.975 3.860 1.00 98.69 273 SER A CA 1
ATOM 2132 C C . SER A 1 273 ? -12.043 -12.082 5.107 1.00 98.69 273 SER A C 1
ATOM 2134 O O . SER A 1 273 ? -12.328 -12.573 6.205 1.00 98.69 273 SER A O 1
ATOM 2136 N N . LEU A 1 274 ? -11.673 -10.802 4.970 1.00 98.69 274 LEU A N 1
ATOM 2137 C CA . LEU A 1 274 ? -11.652 -9.872 6.092 1.00 98.69 274 LEU A CA 1
ATOM 2138 C C . LEU A 1 274 ? -13.049 -9.739 6.705 1.00 98.69 274 LEU A C 1
ATOM 2140 O O . LEU A 1 274 ? -14.063 -9.577 6.023 1.00 98.69 274 LEU A O 1
ATOM 2144 N N . VAL A 1 275 ? -13.086 -9.786 8.031 1.00 98.38 275 VAL A N 1
ATOM 2145 C CA . VAL A 1 275 ? -14.261 -9.460 8.831 1.00 98.38 275 VAL A CA 1
ATOM 2146 C C . VAL A 1 275 ? -13.917 -8.239 9.653 1.00 98.38 275 VAL A C 1
ATOM 2148 O O . VAL A 1 275 ? -13.115 -8.317 10.587 1.00 98.38 275 VAL A O 1
ATOM 2151 N N . VAL A 1 276 ? -14.539 -7.122 9.295 1.00 96.31 276 VAL A N 1
ATOM 2152 C CA . VAL A 1 276 ? -14.371 -5.836 9.954 1.00 96.31 276 VAL A CA 1
ATOM 2153 C C . VAL A 1 276 ? -15.635 -5.502 10.727 1.00 96.31 276 VAL A C 1
ATOM 2155 O O . VAL A 1 276 ? -16.752 -5.593 10.224 1.00 96.31 276 VAL A O 1
ATOM 2158 N N . ARG A 1 277 ? -15.450 -5.157 11.997 1.00 94.62 277 ARG A N 1
ATOM 2159 C CA . ARG A 1 277 ? -16.504 -4.671 12.886 1.00 94.62 277 ARG A CA 1
ATOM 2160 C C . ARG A 1 277 ? -16.108 -3.288 13.384 1.00 94.62 277 ARG A C 1
ATOM 2162 O O . ARG A 1 277 ? -14.946 -2.905 13.283 1.00 94.62 277 ARG A O 1
ATOM 2169 N N . ARG A 1 278 ? -17.066 -2.560 13.949 1.00 91.25 278 ARG A N 1
ATOM 2170 C CA . ARG A 1 278 ? -16.836 -1.223 14.498 1.00 91.25 278 ARG A CA 1
ATOM 2171 C C . ARG A 1 278 ? -15.705 -1.223 15.531 1.00 91.25 278 ARG A C 1
ATOM 2173 O O . ARG A 1 278 ? -15.670 -2.084 16.412 1.00 91.25 278 ARG A O 1
ATOM 2180 N N . TRP A 1 279 ? -14.831 -0.221 15.449 1.00 88.50 279 TRP A N 1
ATOM 2181 C CA . TRP A 1 279 ? -13.645 -0.086 16.303 1.00 88.50 279 TRP A CA 1
ATOM 2182 C C . TRP A 1 279 ? -13.932 -0.144 17.818 1.00 88.50 279 TRP A C 1
ATOM 2184 O O . TRP A 1 279 ? -13.183 -0.756 18.572 1.00 88.50 279 TRP A O 1
ATOM 2194 N N . GLU A 1 280 ? -15.030 0.467 18.272 1.00 79.19 280 GLU A N 1
ATOM 2195 C CA . GLU A 1 280 ? -15.358 0.674 19.697 1.00 79.19 280 GLU A CA 1
ATOM 2196 C C . GLU A 1 280 ? -15.823 -0.587 20.452 1.00 79.19 280 GLU A C 1
ATOM 2198 O O . GLU A 1 280 ? -16.066 -0.527 21.653 1.00 79.19 280 GLU A O 1
ATOM 2203 N N . GLN A 1 281 ? -15.964 -1.733 19.782 1.00 56.31 281 GLN A N 1
ATOM 2204 C CA . GLN A 1 281 ? -16.460 -2.972 20.401 1.00 56.31 281 GLN A CA 1
ATOM 2205 C C . GLN A 1 281 ? -15.352 -3.863 21.009 1.00 56.31 281 GLN A C 1
ATOM 2207 O O . GLN A 1 281 ? -15.585 -5.058 21.197 1.00 56.31 281 GLN A O 1
ATOM 2212 N N . SER A 1 282 ? -14.154 -3.325 21.286 1.00 46.34 282 SER A N 1
ATOM 2213 C CA . SER A 1 282 ? -12.990 -4.083 21.793 1.00 46.34 282 SER A CA 1
ATOM 2214 C C . SER A 1 282 ? -12.639 -3.791 23.245 1.00 46.34 282 SER A C 1
ATOM 2216 O O . SER A 1 282 ? -12.405 -2.592 23.523 1.00 46.34 282 SER A O 1
#

Foldseek 3Di:
DDDDDDDDDDPDDDDDFDWDWDDAPQKIFIAGPQQPPPKDKDFDAADAQDDPVLLVVCVVPVVSQGDDALLLAHGWIKTFRQSQADPPQDDPPPDLSRDPQGQMKIKGQQLCLLGRHPSPVSNPDHSVRSLVVLVVLFVCVVPDDDQPNDSRDDLWGWALWADKDKADAAQWITIWTWTFTDNDQAFDAANRIWIWIWMAGPVSRITMIGIYHKGFPQGHHPVRQDDPHDGCVPVVVCVVCRVVNSVVVSVVCVVRLCRIPVRPVSVSNRRNHMHDDHPPPD

Solvent-accessible surface area (backbone atoms only — not comparable to full-atom values): 15960 Å² total; per-residue (Å²): 139,87,84,82,82,82,80,82,83,77,83,77,78,80,79,83,78,62,66,43,77,49,71,53,82,64,30,36,34,40,40,49,47,75,28,54,78,65,45,46,71,46,80,43,72,61,31,45,57,47,53,78,68,52,43,52,48,26,77,76,36,69,88,56,66,73,81,72,45,56,59,29,31,33,33,25,37,38,43,34,24,67,61,53,53,34,89,90,45,85,76,76,88,59,66,74,81,59,44,81,59,44,32,33,39,36,43,25,39,38,71,37,50,75,61,10,71,48,83,70,79,67,73,81,66,51,61,70,54,52,51,49,51,56,49,50,54,55,70,45,47,81,85,44,92,59,49,71,73,62,86,62,46,60,98,43,34,51,36,66,72,37,70,75,45,82,44,58,32,47,48,30,37,32,40,38,34,33,32,26,71,38,82,62,98,70,80,80,38,51,60,53,30,26,41,38,32,47,30,37,31,74,81,59,44,33,34,35,43,31,27,33,38,30,39,48,89,86,49,21,46,92,87,45,53,51,56,95,95,42,40,63,88,46,50,70,65,34,62,77,43,37,72,61,47,49,54,52,49,40,54,50,48,64,77,45,50,92,59,30,32,62,44,62,68,62,54,50,52,29,52,39,46,27,36,49,57,67,69,87,78,104

Secondary structure (DSSP, 8-state):
------------PPP---EEEEEETTEEEEEEHHHHTT-EEEEEPPB-SS-HHHHHHHHH-GGGPPPPPTT-B-SEEEEE-GGGSPTTSPPP-S-TTT-TTSSEEEEEEGGGHHHHS--SS-TTS-HHHHHHHHHHHHHHTTTS--TT--SS--SSEEEEEEEEEEEEEBTEEEEEEEEEEESSS----TTSEEEEEEEEETTSSEEEEEEEEEB-TTPPPSS--EETTEETTSHHHHHHTHHHHHHHHHHHHHHTGGG-BS-HHHHHHHHHT-B---GGG-

Sequence (282 aa):
MQLGMAGLAGCRTAVKQSSTVLRAGPFAVTVPVDWSRDAIIAKIPINPLHTPENWKLYQENEQYALKPGYSCRPGHWAIRLPAALPGGVPRSGEDPGDDPTAPQILIHKADEWRLTLTDGKHEESTVAETLRALREKMETAMDHEDPHLSPGYMDASMEFTCLKRRIGFTGGHGIRMVTQWTIEPDLMISGRLHYLFLGMSDDDSCQIIATFPLNLPGLPTEEKRSHLGRSTANYQDFSNTYDQYTSDAKKWLEQNAGNITPSLQTLDQMLESLVVRRWEQS

Nearest PDB structures (foldseek):
  2r4i-assembly1_B  TM=4.896E-01  e=7.740E+00  Cytophaga hutchinsonii ATCC 33406
  1yoc-assembly1_B  TM=1.605E-01  e=2.150E+00  Pseudomonas aeruginosa PAO1
  4apc-assembly1_A  TM=2.202E-01  e=9.770E+00  Homo sapiens

Organism: NCBI:txid1144680

Radius of gyration: 21.19 Å; Cα contacts (8 Å, |Δi|>4): 512; chains: 1; bounding box: 43×70×68 Å

Mean predicted aligned error: 5.91 Å